Protein AF-D1B8A2-F1 (afdb_monomer)

Foldseek 3Di:
DDDADDPPFDFWFKWWFAAAPAQFWGWIGTPPGDIFIATQLASDPCLLFHDGRFMFTWGQDPDPGRTHTQWGDDPRFTGGRNFVCVLVVVQVCLVVLLFVVNRQKHFPDAQPDDPPDTAGTWIQGPVGIEGEHEAEWAAAALAETEPDPAADPPLLVVLQVQLVCQPVHAYEYEYEYRAQRYQAYEYPCQHYLSNLVSNLSSVVSPYHYWYWYFGADSSRDGPDRIDTHHYPSVFCVLQSAQWAKKKWKWWQDAPPDDDAQTKIKIWIAWTTHNNVVLVVVVQVVQVVQCVVPVRDIHTPDMGGQGANDYLRVLLVVQCVVQVWDWDDDDPHHTIITIHHDDSCVSNSNVSSSNVSNVPHGD

Radius of gyration: 21.4 Å; Cα contacts (8 Å, |Δi|>4): 788; chains: 1; bounding box: 41×56×56 Å

Organism: Thermanaerovibrio acidaminovorans (strain ATCC 49978 / DSM 6589 / Su883) (NCBI:txid525903)

Secondary structure (DSSP, 8-state):
--PPPPTTSPPPEEEEEEEEEETTEEEEEETTS--EEEE-S--S--TTT--TT-EEEEEE-SSSSSEEEEEEEETTEEEE--TTTHHHHHHHHHHTT-SGGGTT-EEEEEEEEETTEEEEEEEEETTEEEEEEEEEE-EE-SSEEEE-SS--HHHHHHHHHHHHHTTTSEEEEEEEES-S--SEEEE-TTT-HHHHHHHHHHHHHT-EEEEEE--B-TT--BSS--EE-B---GGGGGG-SSEEEEEEEEE-S-TT-PPTT-EEEEEEPPSEE-HHHHHHHHHHHHHHHHHH-TTSPEEEEEEEEE-SS--HHHHHHHHHHTTPEEE---SSSSEEEEEE--TTHHHHHHHHHHHHHHTS--

pLDDT: mean 90.13, std 10.87, range [32.41, 98.56]

Solvent-accessible surface area (backbone atoms only — not comparable to full-atom values): 19406 Å² total; per-residue (Å²): 133,82,72,73,82,51,99,81,51,76,81,60,43,58,27,30,32,54,48,76,77,53,63,49,35,26,38,29,26,44,71,96,51,73,75,42,57,22,35,36,69,41,74,65,85,53,74,85,65,62,47,54,73,30,59,31,30,32,30,82,38,96,61,102,30,63,25,30,50,46,30,35,56,56,99,81,37,42,34,73,42,48,59,74,56,46,55,54,53,54,50,52,37,36,73,68,47,54,39,76,96,44,51,80,36,40,86,75,44,61,67,40,74,51,92,98,46,68,33,50,31,28,33,39,36,96,90,48,52,29,46,30,36,72,40,78,29,82,40,63,58,71,51,37,30,33,42,53,91,52,72,46,72,67,60,22,50,50,32,44,51,41,31,73,39,42,92,80,42,47,28,33,40,40,35,43,28,53,35,62,62,33,55,31,41,43,57,23,44,48,61,24,46,64,36,34,48,24,48,50,55,12,45,76,52,60,28,45,75,48,37,36,15,32,37,39,48,98,81,70,45,74,78,52,83,54,40,78,28,48,66,71,60,77,40,46,61,74,32,71,49,64,23,17,25,39,40,33,40,23,37,48,58,62,99,84,64,93,52,75,76,36,50,32,40,38,36,38,30,57,52,41,69,53,34,68,60,52,53,53,50,50,52,56,48,35,55,50,49,25,70,75,33,69,74,36,49,36,72,72,46,77,43,62,45,46,32,76,60,88,50,38,64,64,54,51,52,51,41,40,74,70,63,25,43,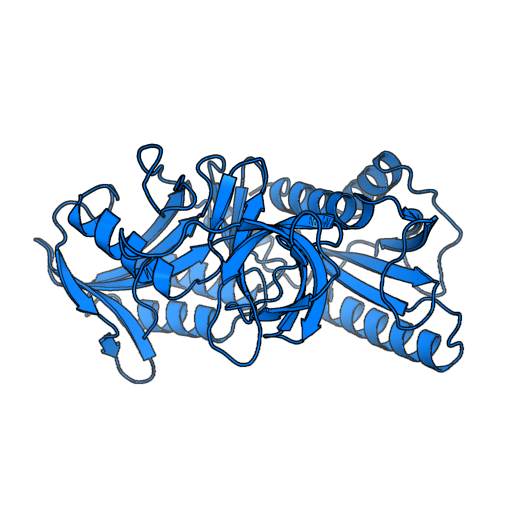79,49,90,48,66,102,55,83,50,49,25,24,43,31,74,29,50,83,56,40,73,57,53,57,50,50,50,54,52,52,56,58,66,68,53,88,92

Mean predicted aligned error: 5.7 Å

Sequence (362 aa):
MNQPMSPTDPDPITGTFVRRLNRFVALVQPSGSEPVQAHLPNPGRLLELLFPGQRVMLLPSGGSKPYRIYGTFRYGDFVYLDTVAMNRVAEDLIRRELIAPLQGMTVKGREVRSQDSRFDLLLGGPQGDMLLEVKTCTLFTRDTAFFPDAPSERAARHARHLSHLTGQVRTGILFLVQSPSPTRFLPDWHTDPDFARALLDAREAGVSTMAVGIHLDHRLELLQEPRELAIPLEGVRPHLADRGAFLAMMAHGGQQGLQEGEELTVHVSPHGDLLSRRMGAFSRWAQRTSKADPAGPNLVRIFPVRSADPVTDRLAEGLAALGGREVAGGPTLGRDFKVSLGPGTPREIFELVLEVRAGIDI

Structure (mmCIF, N/CA/C/O backbone):
data_AF-D1B8A2-F1
#
_entry.id   AF-D1B8A2-F1
#
loop_
_atom_site.group_PDB
_atom_site.id
_atom_site.type_symbol
_atom_site.label_atom_id
_atom_site.label_alt_id
_atom_site.label_comp_id
_atom_site.label_asym_id
_atom_site.label_entity_id
_atom_site.label_seq_id
_atom_site.pdbx_PDB_ins_code
_atom_site.Cartn_x
_atom_site.Cartn_y
_atom_site.Cartn_z
_atom_site.occupancy
_atom_site.B_iso_or_equiv
_atom_site.auth_seq_id
_atom_site.auth_comp_id
_atom_site.auth_asym_id
_atom_site.auth_atom_id
_atom_site.pdbx_PDB_model_num
ATOM 1 N N . MET A 1 1 ? 14.910 14.975 12.694 1.00 32.41 1 MET A N 1
ATOM 2 C CA . MET A 1 1 ? 13.507 15.410 12.855 1.00 32.41 1 MET A CA 1
ATOM 3 C C . MET A 1 1 ? 13.134 16.144 11.583 1.00 32.41 1 MET A C 1
ATOM 5 O O . MET A 1 1 ? 13.570 17.272 11.419 1.00 32.41 1 MET A O 1
ATOM 9 N N . ASN A 1 2 ? 12.424 15.502 10.657 1.00 40.78 2 ASN A N 1
ATOM 10 C CA . ASN A 1 2 ? 11.944 16.196 9.460 1.00 40.78 2 ASN A CA 1
ATOM 11 C C . ASN A 1 2 ? 10.750 17.041 9.900 1.00 40.78 2 ASN A C 1
ATOM 13 O O . ASN A 1 2 ? 9.789 16.484 10.429 1.00 40.78 2 ASN A O 1
ATOM 17 N N . GLN A 1 3 ? 10.842 18.368 9.826 1.00 42.47 3 GLN A N 1
ATOM 18 C CA . GLN A 1 3 ? 9.688 19.260 9.982 1.00 42.47 3 GLN A CA 1
ATOM 19 C C . GLN A 1 3 ? 8.789 19.134 8.729 1.00 42.47 3 GLN A C 1
ATOM 21 O O . GLN A 1 3 ? 9.290 18.671 7.701 1.00 42.47 3 GLN A O 1
ATOM 26 N N . PRO A 1 4 ? 7.471 19.426 8.799 1.00 48.88 4 PRO A N 1
ATOM 27 C CA . PRO A 1 4 ? 6.666 19.554 7.582 1.00 48.88 4 PRO A CA 1
ATOM 28 C C . PRO A 1 4 ? 7.257 20.677 6.730 1.00 48.88 4 PRO A C 1
ATOM 30 O O . PRO A 1 4 ? 8.045 21.466 7.258 1.00 48.88 4 PRO A O 1
ATOM 33 N N . MET A 1 5 ? 6.883 20.759 5.448 1.00 49.72 5 MET A N 1
ATOM 34 C CA . MET A 1 5 ? 7.355 21.893 4.663 1.00 49.72 5 MET A CA 1
ATOM 35 C C . MET A 1 5 ? 6.942 23.190 5.349 1.00 49.72 5 MET A C 1
ATOM 37 O O . MET A 1 5 ? 5.759 23.415 5.606 1.00 49.72 5 MET A O 1
ATOM 41 N N . SER A 1 6 ? 7.932 24.001 5.703 1.00 46.56 6 SER A N 1
ATOM 42 C CA . SER A 1 6 ? 7.677 25.368 6.134 1.00 46.56 6 SER A CA 1
ATOM 43 C C . SER A 1 6 ? 7.087 26.131 4.941 1.00 46.56 6 SER A C 1
ATOM 45 O O . SER A 1 6 ? 7.479 25.852 3.808 1.00 46.56 6 SER A O 1
ATOM 47 N N . PRO A 1 7 ? 6.241 27.157 5.142 1.00 47.53 7 PRO A N 1
ATOM 48 C CA . PRO A 1 7 ? 5.881 28.106 4.081 1.00 47.53 7 PRO A CA 1
ATOM 49 C C . PRO A 1 7 ? 7.098 28.763 3.399 1.00 47.53 7 PRO A C 1
ATOM 51 O O . PRO A 1 7 ? 6.962 29.409 2.366 1.00 47.53 7 PRO A O 1
ATOM 54 N N . THR A 1 8 ? 8.285 28.632 4.001 1.00 52.28 8 THR A N 1
ATOM 55 C CA . THR A 1 8 ? 9.574 29.108 3.490 1.00 52.28 8 THR A CA 1
ATOM 56 C C . THR A 1 8 ? 10.399 28.039 2.768 1.00 52.28 8 THR A C 1
ATOM 58 O O . THR A 1 8 ? 11.505 28.347 2.324 1.00 52.28 8 THR A O 1
ATOM 61 N N . ASP A 1 9 ? 9.939 26.787 2.708 1.00 66.62 9 ASP A N 1
ATOM 62 C CA . ASP A 1 9 ? 10.662 25.738 1.991 1.00 66.62 9 ASP A CA 1
ATOM 63 C C . ASP A 1 9 ? 10.556 25.972 0.479 1.00 66.62 9 ASP A C 1
ATOM 65 O O . ASP A 1 9 ? 9.513 26.412 -0.010 1.00 66.62 9 ASP A O 1
ATOM 69 N N . PRO A 1 10 ? 11.635 25.719 -0.282 1.00 74.56 10 PRO A N 1
ATOM 70 C CA . PRO A 1 10 ? 11.619 25.933 -1.720 1.00 74.56 10 PRO A CA 1
ATOM 71 C C . PRO A 1 10 ? 10.584 25.020 -2.379 1.00 74.56 10 PRO A C 1
ATOM 73 O O . PRO A 1 10 ? 10.515 23.832 -2.055 1.00 74.56 10 PRO A O 1
ATOM 76 N N . ASP A 1 11 ? 9.831 25.556 -3.342 1.00 86.50 11 ASP A N 1
ATOM 77 C CA . ASP A 1 11 ? 8.892 24.747 -4.114 1.00 86.50 11 ASP A CA 1
ATOM 78 C C . ASP A 1 11 ? 9.653 23.599 -4.817 1.00 86.50 11 ASP A C 1
ATOM 80 O O . ASP A 1 11 ? 10.704 23.820 -5.438 1.00 86.50 11 ASP A O 1
ATOM 84 N N . PRO A 1 12 ? 9.160 22.354 -4.720 1.00 92.12 12 PRO A N 1
ATOM 85 C CA . PRO A 1 12 ? 9.813 21.220 -5.347 1.00 92.12 12 PRO A CA 1
ATOM 86 C C . PRO A 1 12 ? 9.801 21.324 -6.875 1.00 92.12 12 PRO A C 1
ATOM 88 O O . PRO A 1 12 ? 8.780 21.618 -7.498 1.00 92.12 12 PRO A O 1
ATOM 91 N N . ILE A 1 13 ? 10.933 20.991 -7.496 1.00 94.12 13 ILE A N 1
ATOM 92 C CA . ILE A 1 13 ? 11.071 20.946 -8.955 1.00 94.12 13 ILE A CA 1
ATOM 93 C C . ILE A 1 13 ? 10.622 19.592 -9.508 1.00 94.12 13 ILE A C 1
ATOM 95 O O . ILE A 1 13 ? 10.617 18.579 -8.806 1.00 94.12 13 ILE A O 1
ATOM 99 N N . THR A 1 14 ? 10.269 19.543 -10.789 1.00 95.69 14 THR A N 1
ATOM 100 C CA . THR A 1 14 ? 9.900 18.295 -11.464 1.00 95.69 14 THR A CA 1
ATOM 101 C C . THR A 1 14 ? 11.120 17.538 -11.984 1.00 95.69 14 THR A C 1
ATOM 103 O O . THR A 1 14 ? 12.161 18.114 -12.308 1.00 95.69 14 THR A O 1
ATOM 106 N N . GLY A 1 15 ? 10.974 16.221 -12.085 1.00 96.06 15 GLY A N 1
ATOM 107 C CA . GLY A 1 15 ? 11.922 15.354 -12.767 1.00 96.06 15 GLY A CA 1
ATOM 108 C C . GLY A 1 15 ? 11.324 13.984 -13.060 1.00 96.06 15 GLY A C 1
ATOM 109 O O . GLY A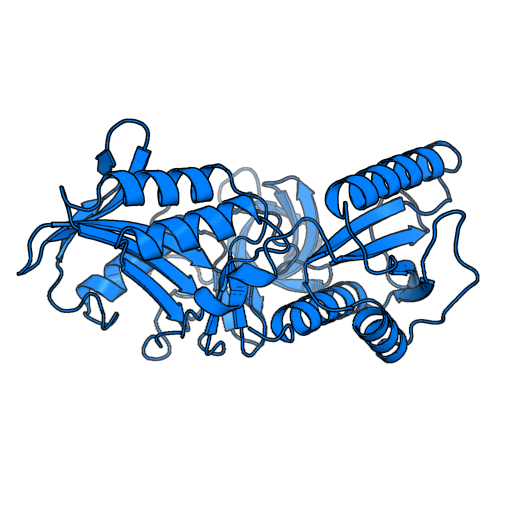 1 15 ? 10.145 13.727 -12.799 1.00 96.06 15 GLY A O 1
ATOM 110 N N . THR A 1 16 ? 12.170 13.095 -13.559 1.00 94.94 16 THR A N 1
ATOM 111 C CA . THR A 1 16 ? 11.812 11.733 -13.953 1.00 94.94 16 THR A CA 1
ATOM 112 C C . THR A 1 16 ? 12.609 10.728 -13.133 1.00 94.94 16 THR A C 1
ATOM 114 O O . THR A 1 16 ? 13.822 10.856 -12.963 1.00 94.94 16 THR A O 1
ATOM 117 N N . PHE A 1 17 ? 11.940 9.712 -12.602 1.00 93.31 17 PHE A N 1
ATOM 118 C CA . PHE A 1 17 ? 12.593 8.583 -11.958 1.00 93.31 17 PHE A CA 1
ATOM 119 C C . PHE A 1 17 ? 13.233 7.686 -13.017 1.00 93.31 17 PHE A C 1
ATOM 121 O O . PHE A 1 17 ? 12.560 7.237 -13.942 1.00 93.31 17 PHE A O 1
ATOM 128 N N . VAL A 1 18 ? 14.527 7.403 -12.869 1.00 90.38 18 VAL A N 1
ATOM 129 C CA . VAL A 1 18 ? 15.248 6.517 -13.791 1.00 90.38 18 VAL A CA 1
ATOM 130 C C . VAL A 1 18 ? 15.264 5.103 -13.228 1.00 90.38 18 VAL A C 1
ATOM 132 O O . VAL A 1 18 ? 14.722 4.180 -13.825 1.00 90.38 18 VAL A O 1
ATOM 135 N N . ARG A 1 19 ? 15.872 4.920 -12.052 1.00 88.12 19 ARG A N 1
ATOM 136 C CA . ARG A 1 19 ? 15.940 3.619 -11.373 1.00 88.12 19 ARG A CA 1
ATOM 137 C C . ARG A 1 19 ? 16.322 3.766 -9.91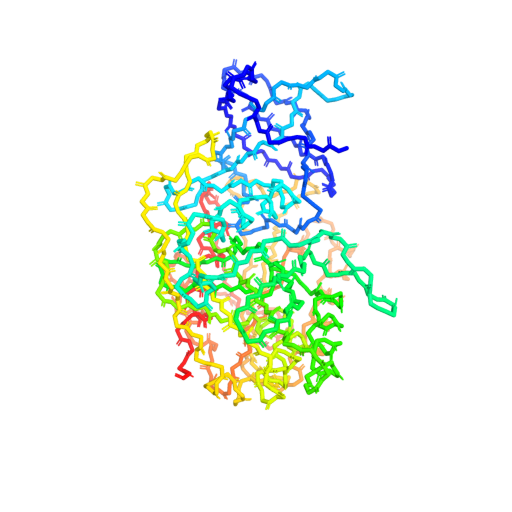0 1.00 88.12 19 ARG A C 1
ATOM 139 O O . ARG A 1 19 ? 17.000 4.715 -9.513 1.00 88.12 19 ARG A O 1
ATOM 146 N N . ARG A 1 20 ? 15.983 2.761 -9.108 1.00 88.62 20 ARG A N 1
ATOM 147 C CA . ARG A 1 20 ? 16.451 2.666 -7.723 1.00 88.62 20 ARG A CA 1
ATOM 148 C C . ARG A 1 20 ? 17.849 2.050 -7.682 1.00 88.62 20 ARG A C 1
ATOM 150 O O . ARG A 1 20 ? 18.073 1.005 -8.282 1.00 88.62 20 ARG A O 1
ATOM 157 N N . LEU A 1 21 ? 18.782 2.683 -6.970 1.00 89.25 21 LEU A N 1
ATOM 158 C CA . LEU A 1 21 ? 20.138 2.150 -6.771 1.00 89.25 21 LEU A CA 1
ATOM 159 C C . LEU A 1 21 ? 20.202 1.270 -5.520 1.00 89.25 21 LEU A C 1
ATOM 161 O O . LEU A 1 21 ? 20.848 0.229 -5.515 1.00 89.25 21 LEU A O 1
ATOM 165 N N . ASN A 1 22 ? 19.541 1.703 -4.444 1.00 88.38 22 ASN A N 1
ATOM 166 C CA . ASN A 1 22 ? 19.380 0.952 -3.201 1.00 88.38 22 ASN A CA 1
ATOM 167 C C . ASN A 1 22 ? 18.182 1.498 -2.400 1.00 88.38 22 ASN A C 1
ATOM 169 O O . ASN A 1 22 ? 17.442 2.367 -2.865 1.00 88.38 22 ASN A O 1
ATOM 173 N N . ARG A 1 23 ? 17.986 1.014 -1.168 1.00 85.62 23 ARG A N 1
ATOM 174 C CA . ARG A 1 23 ? 16.843 1.404 -0.324 1.00 85.62 23 ARG A CA 1
ATOM 175 C C . ARG A 1 23 ? 16.714 2.917 -0.065 1.00 85.62 23 ARG A C 1
ATOM 177 O O . ARG A 1 23 ? 15.598 3.367 0.146 1.00 85.62 23 ARG A O 1
ATOM 184 N N . PHE A 1 24 ? 17.801 3.693 -0.127 1.00 90.88 24 PHE A N 1
ATOM 185 C CA . PHE A 1 24 ? 17.818 5.130 0.199 1.00 90.88 24 PHE A CA 1
ATOM 186 C C . PHE A 1 24 ? 18.315 6.038 -0.929 1.00 90.88 24 PHE A C 1
ATOM 188 O O . PHE A 1 24 ? 18.381 7.255 -0.740 1.00 90.88 24 PHE A O 1
ATOM 195 N N . VAL A 1 25 ? 18.703 5.473 -2.074 1.00 93.00 25 VAL A N 1
ATOM 196 C CA . VAL A 1 25 ? 19.264 6.225 -3.199 1.00 93.00 25 VAL A CA 1
ATOM 197 C C . VAL A 1 25 ? 18.621 5.764 -4.498 1.00 93.00 25 VAL A C 1
ATOM 199 O O . VAL A 1 25 ? 18.576 4.567 -4.799 1.00 93.00 25 VAL A O 1
ATOM 202 N N . ALA A 1 26 ? 18.172 6.730 -5.287 1.00 94.50 26 ALA A N 1
ATOM 203 C CA . ALA A 1 26 ? 17.676 6.531 -6.639 1.00 94.50 26 ALA A CA 1
ATOM 204 C C . ALA A 1 26 ? 18.407 7.457 -7.612 1.00 94.50 26 ALA A C 1
ATOM 206 O O . ALA A 1 26 ? 18.946 8.489 -7.215 1.00 94.50 26 ALA A O 1
ATOM 207 N N . LEU A 1 27 ? 18.435 7.067 -8.880 1.00 95.31 27 LEU A N 1
ATOM 208 C CA . LEU A 1 27 ? 18.844 7.925 -9.979 1.00 95.31 27 LEU A CA 1
ATOM 209 C C . LEU A 1 27 ? 17.590 8.618 -10.521 1.00 95.31 27 LEU A C 1
ATOM 211 O O . LEU A 1 27 ? 16.600 7.951 -10.836 1.00 95.31 27 LEU A O 1
ATOM 215 N N . VAL A 1 28 ? 17.632 9.943 -10.599 1.00 96.31 28 VAL A N 1
ATOM 216 C CA . VAL A 1 28 ? 16.548 10.788 -11.109 1.00 96.31 28 VAL A CA 1
ATOM 217 C C . VAL A 1 28 ? 17.110 11.770 -12.120 1.00 96.31 28 VAL A C 1
ATOM 219 O O . VAL A 1 28 ? 18.268 12.161 -12.021 1.00 96.31 28 VAL A O 1
ATOM 222 N N . GLN A 1 29 ? 16.287 12.194 -13.063 1.00 96.44 29 GLN A N 1
ATOM 223 C CA . GLN A 1 29 ? 16.631 13.215 -14.035 1.00 96.44 29 GLN A CA 1
ATOM 224 C C . GLN A 1 29 ? 15.776 14.458 -13.769 1.00 96.44 29 GLN A C 1
ATOM 226 O O . GLN A 1 29 ? 14.588 14.449 -14.097 1.00 96.44 29 GLN A O 1
ATOM 231 N N . PRO A 1 30 ? 16.321 15.505 -13.124 1.00 95.94 30 PRO A N 1
ATOM 232 C CA . PRO A 1 30 ? 15.648 16.796 -13.040 1.00 95.94 30 PRO A CA 1
ATOM 233 C C . PRO A 1 30 ? 15.348 17.329 -14.446 1.00 95.94 30 PRO A C 1
ATOM 235 O O . PRO A 1 30 ? 16.119 17.090 -15.376 1.00 95.94 30 PRO A O 1
ATOM 238 N N . SER A 1 31 ? 14.235 18.042 -14.607 1.00 89.94 31 SER A N 1
ATOM 239 C CA . SER A 1 31 ? 13.813 18.571 -15.910 1.00 89.94 31 SER A CA 1
ATOM 240 C C . SER A 1 31 ? 14.918 19.400 -16.579 1.00 89.94 31 SER A C 1
ATOM 242 O O . SER A 1 31 ? 15.375 20.389 -16.013 1.00 89.94 31 SER A O 1
ATOM 244 N N . GLY A 1 32 ? 15.332 19.000 -17.787 1.00 84.38 32 GLY A N 1
ATOM 245 C CA . GLY A 1 32 ? 16.369 19.693 -18.566 1.00 84.38 32 GLY A CA 1
ATOM 246 C C . GLY A 1 32 ? 17.813 19.445 -18.113 1.00 84.38 32 GLY A C 1
ATOM 247 O O . GLY A 1 32 ? 18.712 20.126 -18.598 1.00 84.38 32 GLY A O 1
ATOM 248 N N . SER A 1 33 ? 18.041 18.486 -17.212 1.00 90.75 33 SER A N 1
ATOM 249 C CA . SER A 1 33 ? 19.361 18.172 -16.652 1.00 90.75 33 SER A CA 1
ATOM 250 C C . SER A 1 33 ? 19.773 16.723 -16.917 1.00 90.75 33 SER A C 1
ATOM 252 O O . SER A 1 33 ? 18.952 15.871 -17.262 1.00 90.75 33 SER A O 1
ATOM 254 N N . GLU A 1 34 ? 21.056 16.433 -16.702 1.00 93.88 34 GLU A N 1
ATOM 255 C CA . GLU A 1 34 ? 21.580 15.065 -16.677 1.00 93.88 34 GLU A CA 1
ATOM 256 C C . GLU A 1 34 ? 21.072 14.276 -15.452 1.00 93.88 34 GLU A C 1
ATOM 258 O O . GLU A 1 34 ? 20.755 14.873 -14.413 1.00 93.88 34 GLU A O 1
ATOM 263 N N . PRO A 1 35 ? 21.007 12.931 -15.522 1.00 95.62 35 PRO A N 1
ATOM 264 C CA . PRO A 1 35 ? 20.648 12.100 -14.379 1.00 95.62 35 PRO A CA 1
ATOM 265 C C . PRO A 1 35 ? 21.604 12.270 -13.187 1.00 95.62 35 PRO A C 1
ATOM 267 O O . PRO A 1 35 ? 22.822 12.139 -13.306 1.00 95.62 35 PRO A O 1
ATOM 270 N N . VAL A 1 36 ? 21.043 12.473 -11.996 1.00 96.69 36 VAL A N 1
ATOM 271 C CA . VAL A 1 36 ? 21.770 12.634 -10.729 1.00 96.69 36 VAL A CA 1
ATOM 272 C C . VAL A 1 36 ? 21.222 11.706 -9.650 1.00 96.69 36 VAL A C 1
ATOM 274 O O . VAL A 1 36 ? 20.082 11.243 -9.695 1.00 96.69 36 VAL A O 1
ATOM 277 N N . GLN A 1 37 ? 22.040 11.412 -8.639 1.00 97.06 37 GLN A N 1
ATOM 278 C CA . GLN A 1 37 ? 21.577 10.641 -7.488 1.00 97.06 37 GLN A CA 1
ATOM 279 C C . GLN A 1 37 ? 20.737 11.518 -6.554 1.00 97.06 37 GLN A C 1
ATOM 281 O O . GLN A 1 37 ? 21.163 12.608 -6.177 1.00 97.06 37 GLN A O 1
ATOM 286 N N . ALA A 1 38 ? 19.595 11.003 -6.107 1.00 96.31 38 ALA A N 1
ATOM 287 C CA . ALA A 1 38 ? 18.738 11.632 -5.112 1.00 96.31 38 ALA A CA 1
ATOM 288 C C . ALA A 1 38 ? 18.506 10.712 -3.909 1.00 96.31 38 ALA A C 1
ATOM 290 O O . ALA A 1 38 ? 18.463 9.482 -4.035 1.00 96.31 38 ALA A O 1
ATOM 291 N N . HIS A 1 39 ? 18.341 11.314 -2.732 1.00 94.62 39 HIS A N 1
ATOM 292 C CA . HIS A 1 39 ? 17.910 10.596 -1.539 1.00 94.62 39 HIS A CA 1
ATOM 293 C C . HIS A 1 39 ? 16.430 10.211 -1.653 1.00 94.62 39 HIS A C 1
ATOM 295 O O . HIS A 1 39 ? 15.591 11.050 -1.973 1.00 94.62 39 HIS A O 1
ATOM 301 N N . LEU A 1 40 ? 16.105 8.958 -1.348 1.00 91.62 40 LEU A N 1
ATOM 302 C CA . LEU A 1 40 ? 14.738 8.456 -1.264 1.00 91.62 40 LEU A CA 1
ATOM 303 C C . LEU A 1 40 ? 14.363 8.279 0.222 1.00 91.62 40 LEU A C 1
ATOM 305 O O . LEU A 1 40 ? 14.885 7.352 0.850 1.00 91.62 40 LEU A O 1
ATOM 309 N N . PRO A 1 41 ? 13.476 9.121 0.793 1.00 86.88 41 PRO A N 1
ATOM 310 C CA . PRO A 1 41 ? 13.145 9.120 2.223 1.00 86.88 41 PRO A CA 1
ATOM 311 C C . PRO A 1 41 ? 12.151 8.014 2.611 1.00 86.88 41 PRO A C 1
ATOM 313 O O . PRO A 1 41 ? 11.423 8.140 3.589 1.00 86.88 41 PRO A O 1
ATOM 316 N N . ASN A 1 42 ? 12.105 6.927 1.840 1.00 84.38 42 ASN A N 1
ATOM 317 C CA . ASN A 1 42 ? 11.185 5.825 2.057 1.00 84.38 42 ASN A CA 1
ATOM 318 C C . ASN A 1 42 ? 11.893 4.483 1.798 1.00 84.38 42 ASN A C 1
ATOM 320 O O . ASN A 1 42 ? 12.287 4.194 0.662 1.00 84.38 42 ASN A O 1
ATOM 324 N N . PRO A 1 43 ? 12.099 3.667 2.849 1.00 74.88 43 PRO A N 1
ATOM 325 C CA . PRO A 1 43 ? 12.783 2.383 2.738 1.00 74.88 43 PRO A CA 1
ATOM 326 C C . PRO A 1 43 ? 11.912 1.282 2.120 1.00 74.88 43 PRO A C 1
ATOM 328 O O . PRO A 1 43 ? 12.463 0.240 1.758 1.00 74.88 43 PRO A O 1
ATOM 331 N N . GLY A 1 44 ? 10.594 1.493 2.006 1.00 77.44 44 GLY A N 1
ATOM 332 C CA . GLY A 1 44 ? 9.639 0.578 1.379 1.00 77.44 44 GLY A CA 1
ATOM 333 C C . GLY A 1 44 ? 10.002 0.295 -0.072 1.00 77.44 44 GLY A C 1
ATOM 334 O O . GLY A 1 44 ? 10.889 0.942 -0.632 1.00 77.44 44 GLY A O 1
ATOM 335 N N . ARG A 1 45 ? 9.374 -0.703 -0.701 1.00 73.88 45 ARG A N 1
ATOM 336 C CA . ARG A 1 45 ? 9.763 -1.122 -2.060 1.00 73.88 45 ARG A CA 1
ATOM 337 C C . ARG A 1 45 ? 9.337 -0.099 -3.113 1.00 73.88 45 ARG A C 1
ATOM 339 O O . ARG A 1 45 ? 10.096 0.079 -4.067 1.00 73.88 45 ARG A O 1
ATOM 346 N N . LEU A 1 46 ? 8.230 0.616 -2.884 1.00 82.06 46 LEU A N 1
ATOM 347 C CA . LEU A 1 46 ? 7.700 1.686 -3.743 1.00 82.06 46 LEU A CA 1
ATOM 348 C C . LEU A 1 46 ? 7.531 1.272 -5.200 1.00 82.06 46 LEU A C 1
ATOM 350 O O . LEU A 1 46 ? 7.578 2.099 -6.104 1.00 82.06 46 LEU A O 1
ATOM 354 N N . LEU A 1 47 ? 7.401 -0.025 -5.442 1.00 72.81 47 LEU A N 1
ATOM 355 C CA . LEU A 1 47 ? 7.318 -0.562 -6.790 1.00 72.81 47 LEU A CA 1
ATOM 356 C C . LEU A 1 47 ? 5.918 -0.379 -7.378 1.00 72.81 47 LEU A C 1
ATOM 358 O O . LEU A 1 47 ? 5.693 -0.784 -8.501 1.00 72.81 47 LEU A O 1
ATOM 362 N N . GLU A 1 48 ? 4.987 0.146 -6.596 1.00 77.69 48 GLU A N 1
ATOM 363 C CA . GLU A 1 48 ? 3.657 0.606 -6.972 1.00 77.69 48 GLU A CA 1
ATOM 364 C C . GLU A 1 48 ? 3.636 2.093 -7.349 1.00 77.69 48 GLU A C 1
ATOM 366 O O . GLU A 1 48 ? 2.669 2.576 -7.937 1.00 77.69 48 GLU A O 1
ATOM 371 N N . LEU A 1 49 ? 4.713 2.812 -7.017 1.00 87.06 49 LEU A N 1
ATOM 372 C CA . LEU A 1 49 ? 4.837 4.254 -7.199 1.00 87.06 49 LEU A CA 1
ATOM 373 C C . LEU A 1 49 ? 5.954 4.640 -8.164 1.00 87.06 49 LEU A C 1
ATOM 375 O O . LEU A 1 49 ? 5.791 5.602 -8.900 1.00 87.06 49 LEU A O 1
ATOM 379 N N . LEU A 1 50 ? 7.096 3.949 -8.137 1.00 89.06 50 LEU A N 1
ATOM 380 C CA . LEU A 1 50 ? 8.327 4.347 -8.817 1.00 89.06 50 LEU A CA 1
ATOM 381 C C . LEU A 1 50 ? 8.734 3.318 -9.873 1.00 89.06 50 LEU A C 1
ATOM 383 O O . LEU A 1 50 ? 9.403 2.323 -9.586 1.00 89.06 50 LEU A O 1
ATOM 387 N N . PHE A 1 51 ? 8.376 3.622 -11.116 1.00 84.81 51 PHE A N 1
ATOM 388 C CA . PHE A 1 51 ? 8.805 2.911 -12.317 1.00 84.81 51 PHE A CA 1
ATOM 389 C C . PHE A 1 51 ? 9.716 3.816 -13.153 1.00 84.81 51 PHE A C 1
ATOM 391 O O . PHE A 1 51 ? 9.588 5.039 -13.055 1.00 84.81 51 PHE A O 1
ATOM 398 N N . PRO A 1 52 ? 10.639 3.275 -13.967 1.00 84.75 52 PRO A N 1
ATOM 399 C CA . PRO A 1 52 ? 11.368 4.086 -14.941 1.00 84.75 52 PRO A CA 1
ATOM 400 C C . PRO A 1 52 ? 10.407 4.966 -15.757 1.00 84.75 52 PRO A C 1
ATOM 402 O O . PRO A 1 52 ? 9.350 4.502 -16.172 1.00 84.75 52 PRO A O 1
ATOM 405 N N . GLY A 1 53 ? 10.732 6.249 -15.923 1.00 86.50 53 GLY A N 1
ATOM 406 C CA . GLY A 1 53 ? 9.854 7.220 -16.591 1.00 86.50 53 GLY A CA 1
ATOM 407 C C . GLY A 1 53 ? 8.816 7.884 -15.675 1.00 86.50 53 GLY A C 1
ATOM 408 O O . GLY A 1 53 ? 8.173 8.853 -16.077 1.00 86.50 53 GLY A O 1
ATOM 409 N N . GLN A 1 54 ? 8.669 7.430 -14.428 1.00 90.94 54 GLN A N 1
ATOM 410 C CA . GLN A 1 54 ? 7.708 8.000 -13.488 1.00 90.94 54 GLN A CA 1
ATOM 411 C C . GLN A 1 54 ? 8.048 9.457 -13.148 1.00 90.94 54 GLN A C 1
ATOM 413 O O . GLN A 1 54 ? 9.161 9.773 -12.724 1.00 90.94 54 GLN A O 1
ATOM 418 N N . ARG A 1 55 ? 7.049 10.342 -13.228 1.00 94.12 55 ARG A N 1
ATOM 419 C CA . ARG A 1 55 ? 7.177 11.733 -12.780 1.00 94.12 55 ARG A CA 1
ATOM 420 C C . ARG A 1 55 ? 7.402 11.798 -11.269 1.00 94.12 55 ARG A C 1
ATOM 422 O O . ARG A 1 55 ? 6.626 11.250 -10.486 1.00 94.12 55 ARG A O 1
ATOM 429 N N . VAL A 1 56 ? 8.419 12.537 -10.849 1.00 95.94 56 VAL A N 1
ATOM 430 C CA . VAL A 1 56 ? 8.730 12.796 -9.439 1.00 95.94 56 VAL A CA 1
ATOM 431 C C . VAL A 1 56 ? 8.858 14.289 -9.169 1.00 95.94 56 VAL A C 1
ATOM 433 O O . VAL A 1 56 ? 9.126 15.090 -10.065 1.00 95.94 56 VAL A O 1
ATOM 436 N N . MET A 1 57 ? 8.663 14.651 -7.908 1.00 96.19 57 MET A N 1
ATOM 437 C CA . MET A 1 57 ? 8.969 15.967 -7.366 1.00 96.19 57 MET A CA 1
ATOM 438 C C . MET A 1 57 ? 10.243 15.873 -6.532 1.00 96.19 57 MET A C 1
ATOM 440 O O . MET A 1 57 ? 10.412 14.933 -5.752 1.00 96.19 57 MET A O 1
ATOM 444 N N . LEU A 1 58 ? 11.147 16.829 -6.707 1.00 95.12 58 LEU A N 1
ATOM 445 C CA . LEU A 1 58 ? 12.475 16.850 -6.110 1.00 95.12 58 LEU A CA 1
ATOM 446 C C . LEU A 1 58 ? 12.641 18.126 -5.290 1.00 95.12 58 LEU A C 1
ATOM 448 O O . LEU A 1 58 ? 12.401 19.222 -5.787 1.00 95.12 58 LEU A O 1
ATOM 452 N N . LEU A 1 59 ? 13.113 17.984 -4.057 1.00 92.94 59 LEU A N 1
ATOM 453 C CA . LEU A 1 59 ? 13.570 19.117 -3.260 1.00 92.94 59 LEU A CA 1
ATOM 454 C C . LEU A 1 59 ? 15.094 19.204 -3.305 1.00 92.94 59 LEU A C 1
ATOM 456 O O . LEU A 1 59 ? 15.749 18.166 -3.131 1.00 92.94 59 LEU A O 1
ATOM 460 N N . PRO A 1 60 ? 15.670 20.406 -3.487 1.00 91.31 60 PRO A N 1
ATOM 461 C CA . PRO A 1 60 ? 17.093 20.628 -3.269 1.00 91.31 60 PRO A CA 1
ATOM 462 C C . PRO A 1 60 ? 17.514 20.149 -1.876 1.00 91.31 60 PRO A C 1
ATOM 464 O O . PRO A 1 60 ? 16.769 20.270 -0.902 1.00 91.31 60 PRO A O 1
ATOM 467 N N . SER A 1 61 ? 18.712 19.585 -1.770 1.00 86.69 61 SER A N 1
ATOM 468 C CA . SER A 1 61 ? 19.260 19.096 -0.509 1.00 86.69 61 SER A CA 1
ATOM 469 C C . SER A 1 61 ? 20.692 19.582 -0.321 1.00 86.69 61 SER A C 1
ATOM 471 O O . SER A 1 61 ? 21.513 19.479 -1.226 1.00 86.69 61 SER A O 1
ATOM 473 N N . GLY A 1 62 ? 21.003 20.068 0.884 1.00 81.75 62 GLY A N 1
ATOM 474 C CA . GLY A 1 62 ? 22.373 20.393 1.303 1.00 81.75 62 GLY A CA 1
ATOM 475 C C . GLY A 1 62 ? 23.193 19.178 1.762 1.00 81.75 62 GLY A C 1
ATOM 476 O O . GLY A 1 62 ? 24.250 19.347 2.361 1.00 81.75 62 GLY A O 1
ATOM 477 N N . GLY A 1 63 ? 22.683 17.956 1.569 1.00 83.31 63 GLY A N 1
ATOM 478 C CA . GLY A 1 63 ? 23.359 16.717 1.956 1.00 83.31 63 GLY A CA 1
ATOM 479 C C . GLY A 1 63 ? 24.337 16.193 0.899 1.00 83.31 63 GLY A C 1
ATOM 480 O O . GLY A 1 63 ? 24.695 16.869 -0.058 1.00 83.31 63 GLY A O 1
ATOM 481 N N . SER A 1 64 ? 24.732 14.921 1.031 1.00 88.56 64 SER A N 1
ATOM 482 C CA . SER A 1 64 ? 25.624 14.239 0.070 1.00 88.56 64 SER A CA 1
ATOM 483 C C . SER A 1 64 ? 24.989 13.952 -1.298 1.00 88.56 64 SER A C 1
ATOM 485 O O . SER A 1 64 ? 25.654 13.421 -2.193 1.00 88.56 64 SER A O 1
ATOM 487 N N . LYS A 1 65 ? 23.694 14.243 -1.451 1.00 92.81 65 LYS A N 1
ATOM 488 C CA . LYS A 1 65 ? 22.932 14.145 -2.697 1.00 92.81 65 LYS A CA 1
ATOM 489 C C . LYS A 1 65 ? 22.316 15.514 -2.978 1.00 92.81 65 LYS A C 1
ATOM 491 O O . LYS A 1 65 ? 21.758 16.080 -2.044 1.00 92.81 65 LYS A O 1
ATOM 496 N N . PRO A 1 66 ? 22.368 16.015 -4.224 1.00 92.94 66 PRO A N 1
ATOM 497 C CA . PRO A 1 66 ? 21.848 17.341 -4.573 1.00 92.94 66 PRO A CA 1
ATOM 498 C C . PRO A 1 66 ? 20.331 17.459 -4.396 1.00 92.94 66 PRO A C 1
ATOM 500 O O . PRO A 1 66 ? 19.818 18.556 -4.198 1.00 92.94 66 PRO A O 1
ATOM 503 N N . TYR A 1 67 ? 19.615 16.331 -4.444 1.00 94.69 67 TYR A N 1
ATOM 504 C CA . TYR A 1 67 ? 18.166 16.289 -4.301 1.00 94.69 67 TYR A CA 1
ATOM 505 C C . TYR A 1 67 ? 17.708 15.204 -3.330 1.00 94.69 67 TYR A C 1
ATOM 507 O O . TYR A 1 67 ? 18.346 14.159 -3.160 1.00 94.69 67 TYR A O 1
ATOM 515 N N . ARG A 1 68 ? 16.530 15.428 -2.755 1.00 93.75 68 ARG A N 1
ATOM 516 C CA . ARG A 1 68 ? 15.688 14.417 -2.116 1.00 93.75 68 ARG A CA 1
ATOM 517 C C . ARG A 1 68 ? 14.412 14.257 -2.937 1.00 93.75 68 ARG A C 1
ATOM 519 O O . ARG A 1 68 ? 13.792 15.252 -3.300 1.00 93.75 68 ARG A O 1
ATOM 526 N N . ILE A 1 69 ? 13.994 13.019 -3.189 1.00 94.38 69 ILE A N 1
ATOM 527 C CA . ILE A 1 69 ? 12.684 12.744 -3.782 1.00 94.38 69 ILE A CA 1
ATOM 528 C C . ILE A 1 69 ? 11.619 13.118 -2.749 1.00 94.38 69 ILE A C 1
ATOM 530 O O . ILE A 1 69 ? 11.598 12.587 -1.637 1.00 94.38 69 ILE A O 1
ATOM 534 N N . TYR A 1 70 ? 10.784 14.081 -3.113 1.00 93.88 70 TYR A N 1
ATOM 535 C CA . TYR A 1 70 ? 9.756 14.665 -2.263 1.00 93.88 70 TYR A CA 1
ATOM 536 C C . TYR A 1 70 ? 8.449 13.879 -2.348 1.00 93.88 70 TYR A C 1
ATOM 538 O O . TYR A 1 70 ? 7.900 13.446 -1.336 1.00 93.88 70 TYR A O 1
ATOM 546 N N . GLY A 1 71 ? 8.002 13.635 -3.574 1.00 95.06 71 GLY A N 1
ATOM 547 C CA . GLY A 1 71 ? 6.768 12.929 -3.863 1.00 95.06 71 GLY A CA 1
ATOM 548 C C . GLY A 1 71 ? 6.722 12.462 -5.309 1.00 95.06 71 GLY A C 1
ATOM 549 O O . GLY A 1 71 ? 7.640 12.707 -6.098 1.00 95.06 71 GLY A O 1
ATOM 550 N N . THR A 1 72 ? 5.647 11.780 -5.658 1.00 95.69 72 THR A N 1
ATOM 551 C CA . THR A 1 72 ? 5.349 11.342 -7.020 1.00 95.69 72 THR A CA 1
ATOM 552 C C . THR A 1 72 ? 3.852 11.472 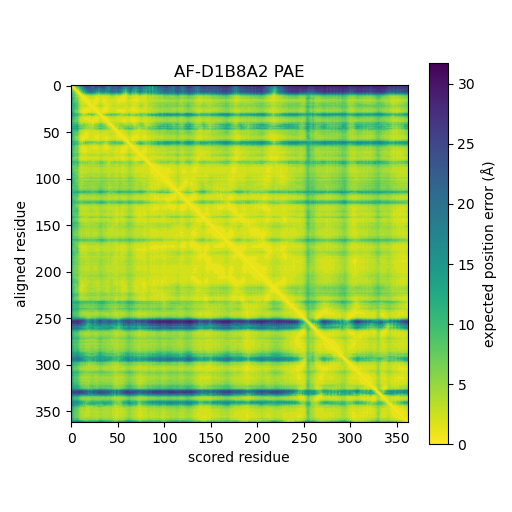-7.276 1.00 95.69 72 THR A C 1
ATOM 554 O O . THR A 1 72 ? 3.144 12.071 -6.474 1.00 95.69 72 THR A O 1
ATOM 557 N N . PHE A 1 73 ? 3.374 10.959 -8.404 1.00 94.06 73 PHE A N 1
ATOM 558 C CA . PHE A 1 73 ? 1.978 11.048 -8.797 1.00 94.06 73 PHE A CA 1
ATOM 559 C C . PHE A 1 73 ? 1.425 9.681 -9.147 1.00 94.06 73 PHE A C 1
ATOM 561 O O . PHE A 1 73 ? 2.050 8.922 -9.889 1.00 94.06 73 PHE A O 1
ATOM 568 N N . ARG A 1 74 ? 0.213 9.391 -8.690 1.00 92.38 74 ARG A N 1
ATOM 569 C CA . ARG A 1 74 ? -0.493 8.172 -9.064 1.00 92.38 74 ARG A CA 1
ATOM 570 C C . ARG A 1 74 ? -1.935 8.501 -9.405 1.00 92.38 74 ARG A C 1
ATOM 572 O O . ARG A 1 74 ? -2.616 9.158 -8.640 1.00 92.38 74 ARG A O 1
ATOM 579 N N . TYR A 1 75 ? -2.364 8.111 -10.605 1.00 91.19 75 TYR A N 1
ATOM 580 C CA . TYR A 1 75 ? -3.657 8.511 -11.181 1.00 91.19 75 TYR A CA 1
ATOM 581 C C . TYR A 1 75 ? -3.931 10.026 -11.228 1.00 91.19 75 TYR A C 1
ATOM 583 O O . TYR A 1 75 ? -5.069 10.427 -11.429 1.00 91.19 75 TYR A O 1
ATOM 591 N N . GLY A 1 76 ? -2.884 10.853 -11.142 1.00 92.44 76 GLY A N 1
ATOM 592 C CA . GLY A 1 76 ? -2.987 12.314 -11.077 1.00 92.44 76 GLY A CA 1
ATOM 593 C C . GLY A 1 76 ? -2.845 12.867 -9.658 1.00 92.44 76 GLY A C 1
ATOM 594 O O . GLY A 1 76 ? -2.410 14.006 -9.512 1.00 92.44 76 GLY A O 1
ATOM 595 N N . ASP A 1 77 ? -3.092 12.044 -8.639 1.00 94.12 77 ASP A N 1
ATOM 596 C CA . ASP A 1 77 ? -3.002 12.430 -7.232 1.00 94.12 77 ASP A CA 1
ATOM 597 C C . ASP A 1 77 ? -1.541 12.518 -6.788 1.00 94.12 77 ASP A C 1
ATOM 599 O O . ASP A 1 77 ? -0.719 11.657 -7.130 1.00 94.12 77 ASP A O 1
ATOM 603 N N . PHE A 1 78 ? -1.208 13.552 -6.016 1.00 95.50 78 PHE A N 1
ATOM 604 C CA . PHE A 1 78 ? 0.112 13.681 -5.414 1.00 95.50 78 PHE A CA 1
ATOM 605 C C . PHE A 1 78 ? 0.276 12.684 -4.260 1.00 95.50 78 PHE A C 1
ATOM 607 O O . PHE A 1 78 ? -0.541 12.624 -3.344 1.00 95.50 78 PHE A O 1
ATOM 614 N N . VAL A 1 79 ? 1.367 11.920 -4.297 1.00 95.25 79 VAL A N 1
ATOM 615 C CA . VAL A 1 79 ? 1.749 10.962 -3.258 1.00 95.25 79 VAL A CA 1
ATOM 616 C C . VAL A 1 79 ? 3.044 11.426 -2.614 1.00 95.25 79 VAL A C 1
ATOM 618 O O . VAL A 1 79 ? 4.118 11.408 -3.228 1.00 95.25 79 VAL A O 1
ATOM 621 N N . TYR A 1 80 ? 2.949 11.811 -1.350 1.00 94.12 80 TYR A N 1
ATOM 622 C CA . TYR A 1 80 ? 4.076 12.216 -0.534 1.00 94.12 80 TYR A CA 1
ATOM 623 C C . TYR A 1 80 ? 4.847 10.998 -0.021 1.00 94.12 80 TYR A C 1
ATOM 625 O O . TYR A 1 80 ? 4.273 10.068 0.552 1.00 94.12 80 TYR A O 1
ATOM 633 N N . LEU A 1 81 ? 6.168 10.986 -0.229 1.00 91.00 81 LEU A N 1
ATOM 634 C CA . LEU A 1 81 ? 6.978 9.795 0.044 1.00 91.00 81 LEU A CA 1
ATOM 635 C C . LEU A 1 81 ? 7.566 9.750 1.459 1.00 91.00 81 LEU A C 1
ATOM 637 O O . LEU A 1 81 ? 7.957 8.668 1.888 1.00 91.00 81 LEU A O 1
ATOM 641 N N . ASP A 1 82 ? 7.625 10.860 2.201 1.00 86.94 82 ASP A N 1
ATOM 642 C CA . ASP A 1 82 ? 8.066 10.835 3.604 1.00 86.94 82 ASP A CA 1
ATOM 643 C C . ASP A 1 82 ? 6.909 10.395 4.515 1.00 86.94 82 ASP A C 1
ATOM 645 O O . ASP A 1 82 ? 6.111 11.191 5.014 1.00 86.94 82 ASP A O 1
ATOM 649 N N . THR A 1 83 ? 6.828 9.084 4.734 1.00 77.75 83 THR A N 1
ATOM 650 C CA . THR A 1 83 ? 5.766 8.458 5.530 1.00 77.75 83 THR A CA 1
ATOM 651 C C . THR A 1 83 ? 5.796 8.866 7.000 1.00 77.75 83 THR A C 1
ATOM 653 O O . THR A 1 83 ? 4.774 8.766 7.667 1.00 77.75 83 THR A O 1
ATOM 656 N N . VAL A 1 84 ? 6.936 9.321 7.536 1.00 79.50 84 VAL A N 1
ATOM 657 C CA . VAL A 1 84 ? 7.024 9.752 8.945 1.00 79.50 84 VAL A CA 1
ATOM 658 C C . VAL A 1 84 ? 6.317 11.091 9.130 1.00 79.50 84 VAL A C 1
ATOM 660 O O . VAL A 1 84 ? 5.645 11.313 10.136 1.00 79.50 84 VAL A O 1
ATOM 663 N N . ALA A 1 85 ? 6.430 11.986 8.151 1.00 82.81 85 ALA A N 1
ATOM 664 C CA . ALA A 1 85 ? 5.744 13.271 8.193 1.00 82.81 85 ALA A CA 1
ATOM 665 C C . ALA A 1 85 ? 4.214 13.144 8.027 1.00 82.81 85 ALA A C 1
ATOM 667 O O . ALA A 1 85 ? 3.490 14.001 8.537 1.00 82.81 85 ALA A O 1
ATOM 668 N N . MET A 1 86 ? 3.705 12.050 7.446 1.00 89.00 86 MET A N 1
ATOM 669 C CA . MET A 1 86 ? 2.260 11.783 7.353 1.00 89.00 86 MET A CA 1
ATOM 670 C C . MET A 1 86 ? 1.571 11.596 8.712 1.00 89.00 86 MET A C 1
ATOM 672 O O . MET A 1 86 ? 0.382 11.892 8.829 1.00 89.00 86 MET A O 1
ATOM 676 N N . ASN A 1 87 ? 2.301 11.216 9.767 1.00 90.00 87 ASN A N 1
ATOM 677 C CA . ASN A 1 87 ? 1.748 11.174 11.126 1.00 90.00 87 ASN A CA 1
ATOM 678 C C . ASN A 1 87 ? 1.249 12.554 11.586 1.00 90.00 87 ASN A C 1
ATOM 680 O O . ASN A 1 87 ? 0.275 12.645 12.329 1.00 90.00 87 ASN A O 1
ATOM 684 N N . ARG A 1 88 ? 1.882 13.641 11.121 1.00 89.25 88 ARG A N 1
ATOM 685 C CA . ARG A 1 88 ? 1.424 15.005 11.420 1.00 89.25 88 ARG A CA 1
ATOM 686 C C . ARG A 1 88 ? 0.195 15.400 10.619 1.00 89.25 88 ARG A C 1
ATOM 688 O O . ARG A 1 88 ? -0.635 16.125 11.147 1.00 89.25 88 ARG A O 1
ATOM 695 N N . VAL A 1 89 ? 0.072 14.920 9.381 1.00 93.06 89 VAL A N 1
ATOM 696 C CA . VAL A 1 89 ? -1.154 15.108 8.593 1.00 93.06 89 VAL A CA 1
ATOM 697 C C . VAL A 1 89 ? -2.315 14.430 9.315 1.00 93.06 89 VAL A C 1
ATOM 699 O O . VAL A 1 89 ? -3.325 15.074 9.559 1.00 93.06 89 VAL A O 1
ATOM 702 N N . ALA A 1 90 ? -2.148 13.180 9.760 1.00 95.25 90 ALA A N 1
ATOM 703 C CA . ALA A 1 90 ? -3.165 12.504 10.569 1.00 95.25 90 ALA A CA 1
ATOM 704 C C . ALA A 1 90 ? -3.531 13.306 11.831 1.00 95.25 90 ALA A C 1
ATOM 706 O O . ALA A 1 90 ? -4.707 13.467 12.140 1.00 95.25 90 ALA A O 1
ATOM 707 N N . GLU A 1 91 ? -2.537 13.852 12.535 1.00 95.31 91 GLU A N 1
ATOM 708 C CA . GLU A 1 91 ? -2.771 14.702 13.703 1.00 95.31 91 GLU A CA 1
ATOM 709 C C . GLU A 1 91 ? -3.578 15.973 13.377 1.00 95.31 91 GLU A C 1
ATOM 711 O O . GLU A 1 91 ? -4.505 16.310 14.115 1.00 95.31 91 GLU A O 1
ATOM 716 N N . ASP A 1 92 ? -3.240 16.672 12.289 1.00 94.62 92 ASP A N 1
ATOM 717 C CA . ASP A 1 92 ? -3.957 17.869 11.832 1.00 94.62 92 ASP A CA 1
ATOM 718 C C . ASP A 1 92 ? -5.420 17.551 11.504 1.00 94.62 92 ASP A C 1
ATOM 720 O O . ASP A 1 92 ? -6.325 18.254 11.952 1.00 94.62 92 ASP A O 1
ATOM 724 N N . LEU A 1 93 ? -5.666 16.436 10.811 1.00 96.31 93 LEU A N 1
ATOM 725 C CA . LEU A 1 93 ? -7.016 15.973 10.487 1.00 96.31 93 LEU A CA 1
ATOM 726 C C . LEU A 1 93 ? -7.846 15.666 11.736 1.00 96.31 93 LEU A C 1
ATOM 728 O O . LEU A 1 93 ? -9.020 16.029 11.787 1.00 96.31 93 LEU A O 1
ATOM 732 N N . ILE A 1 94 ? -7.244 15.032 12.749 1.00 97.25 94 ILE A N 1
ATOM 733 C CA . ILE A 1 94 ? -7.903 14.769 14.038 1.00 97.25 94 ILE A CA 1
ATOM 734 C C . ILE A 1 94 ? -8.232 16.091 14.733 1.00 97.25 94 ILE A C 1
ATOM 736 O O . ILE A 1 94 ? -9.360 16.288 15.173 1.00 97.25 94 ILE A O 1
ATOM 740 N N . ARG A 1 95 ? -7.271 17.021 14.800 1.00 96.19 95 ARG A N 1
ATOM 741 C CA . ARG A 1 95 ? -7.455 18.329 15.447 1.00 96.19 95 ARG A CA 1
ATOM 742 C C . ARG A 1 95 ? -8.552 19.163 14.784 1.00 96.19 95 ARG A C 1
ATOM 744 O O . ARG A 1 95 ? -9.248 19.899 15.473 1.00 96.19 95 ARG A O 1
ATOM 751 N N . ARG A 1 96 ? -8.674 19.069 13.460 1.00 95.94 96 ARG A N 1
ATOM 752 C CA . ARG A 1 96 ? -9.695 19.755 12.655 1.00 95.94 96 ARG A CA 1
ATOM 753 C C . ARG A 1 96 ? -11.023 18.997 12.592 1.00 95.94 96 ARG A C 1
ATOM 755 O O . ARG A 1 96 ? -11.906 19.426 11.863 1.00 95.94 96 ARG A O 1
ATOM 762 N N . GLU A 1 97 ? -11.148 17.882 13.314 1.00 96.69 97 GLU A N 1
ATOM 763 C CA . GLU A 1 97 ? -12.360 17.054 13.376 1.00 96.69 97 GLU A CA 1
ATOM 764 C C . GLU A 1 97 ? -12.815 16.504 12.008 1.00 96.69 97 GLU A C 1
ATOM 766 O O . GLU A 1 97 ? -13.992 16.215 11.790 1.00 96.69 97 GLU A O 1
ATOM 771 N N . LEU A 1 98 ? -11.862 16.307 11.088 1.00 97.00 98 LEU A N 1
ATOM 772 C CA . LEU A 1 98 ? -12.100 15.846 9.713 1.00 97.00 98 LEU A CA 1
ATOM 773 C C . LEU A 1 98 ? -12.102 14.316 9.563 1.00 97.00 98 LEU A C 1
ATOM 775 O O . LEU A 1 98 ? -12.224 13.797 8.457 1.00 97.00 98 LEU A O 1
ATOM 779 N N . ILE A 1 99 ? -11.936 13.580 10.663 1.00 97.00 99 ILE A N 1
ATOM 780 C CA . ILE A 1 99 ? -12.045 12.119 10.695 1.00 97.00 99 ILE A CA 1
ATOM 781 C C . ILE A 1 99 ? -13.267 11.780 11.539 1.00 97.00 99 ILE A C 1
ATOM 783 O O . ILE A 1 99 ? -13.195 11.829 12.766 1.00 97.00 99 ILE A O 1
ATOM 787 N N . ALA A 1 100 ? -14.380 11.442 10.880 1.00 94.88 100 ALA A N 1
ATOM 788 C CA . ALA A 1 100 ? -15.684 11.279 11.526 1.00 94.88 100 ALA A CA 1
ATOM 789 C C . ALA A 1 100 ? -15.657 10.346 12.762 1.00 94.88 100 ALA A C 1
ATOM 791 O O . ALA A 1 100 ? -16.125 10.771 13.819 1.00 94.88 100 ALA A O 1
ATOM 792 N N . PRO A 1 101 ? -15.018 9.154 12.730 1.00 94.50 101 PRO A N 1
ATOM 793 C CA . PRO A 1 101 ? -14.938 8.286 13.913 1.00 94.50 101 PRO A CA 1
ATOM 794 C C . PRO A 1 101 ? -14.114 8.838 15.094 1.00 94.50 101 PRO A C 1
ATOM 796 O O . PRO A 1 101 ? -14.141 8.258 16.180 1.00 94.50 101 PRO A O 1
ATOM 799 N N . LEU A 1 102 ? -13.350 9.917 14.890 1.00 97.06 102 LEU A N 1
ATOM 800 C CA . LEU A 1 102 ? -12.459 10.534 15.880 1.00 97.06 102 LEU A CA 1
ATOM 801 C C . LEU A 1 102 ? -12.894 11.956 16.276 1.00 97.06 102 LEU A C 1
ATOM 803 O O . LEU A 1 102 ? -12.142 12.648 16.963 1.00 97.06 102 LEU A O 1
ATOM 807 N N . GLN A 1 103 ? -14.084 12.408 15.873 1.00 96.31 103 GLN A N 1
ATOM 808 C CA . GLN A 1 103 ? -14.607 13.716 16.280 1.00 96.31 103 GLN A CA 1
ATOM 809 C C . GLN A 1 103 ? -14.731 13.826 17.807 1.00 96.31 103 GLN A C 1
ATOM 811 O O . GLN A 1 103 ? -15.071 12.859 18.495 1.00 96.31 103 GLN A O 1
ATOM 816 N N . GLY A 1 104 ? -14.411 15.004 18.353 1.00 96.06 104 GLY A N 1
ATOM 817 C CA . GLY A 1 104 ? -14.349 15.241 19.799 1.00 96.06 104 GLY A CA 1
ATOM 818 C C . GLY A 1 104 ? -13.144 14.610 20.513 1.00 96.06 104 GLY A C 1
ATOM 819 O O . GLY A 1 104 ? -13.044 14.705 21.740 1.00 96.06 104 GLY A O 1
ATOM 820 N N . MET A 1 105 ? -12.221 13.967 19.787 1.00 97.44 105 MET A N 1
ATOM 821 C CA . MET A 1 105 ? -10.954 13.482 20.336 1.00 97.44 105 MET A CA 1
ATOM 822 C C . MET A 1 105 ? -9.864 14.557 20.216 1.00 97.44 105 MET A C 1
ATOM 824 O O . MET A 1 105 ? -9.777 15.284 19.232 1.00 97.44 105 MET A O 1
ATOM 828 N N . THR A 1 106 ? -8.970 14.623 21.199 1.00 97.00 106 THR A N 1
ATOM 829 C CA . THR A 1 106 ? -7.848 15.574 21.249 1.00 97.00 106 THR A CA 1
ATOM 830 C C . THR A 1 106 ? -6.521 14.843 21.395 1.00 97.00 106 THR A C 1
ATOM 832 O O . THR A 1 106 ? -6.434 13.809 22.053 1.00 97.00 106 THR A O 1
ATOM 835 N N . VAL A 1 107 ? -5.456 15.365 20.792 1.00 97.19 107 VAL A N 1
ATOM 836 C CA . VAL A 1 107 ? -4.131 14.729 20.832 1.00 97.19 107 VAL A CA 1
ATOM 837 C C . VAL A 1 107 ? -3.441 15.059 22.158 1.00 97.19 107 VAL A C 1
ATOM 839 O O . VAL A 1 107 ? -3.020 16.194 22.376 1.00 97.19 107 VAL A O 1
ATOM 842 N N . LYS A 1 108 ? -3.299 14.060 23.037 1.00 97.25 108 LYS A N 1
ATOM 843 C CA . LYS A 1 108 ? -2.644 14.177 24.355 1.00 97.25 108 LYS A CA 1
ATOM 844 C C . LYS A 1 108 ? -1.160 13.828 24.322 1.00 97.25 108 LYS A C 1
ATOM 846 O O . LYS A 1 108 ? -0.391 14.328 25.138 1.00 97.25 108 LYS A O 1
ATOM 851 N N . GLY A 1 109 ? -0.751 12.954 23.408 1.00 95.81 109 GLY A N 1
ATOM 852 C CA . GLY A 1 109 ? 0.620 12.463 23.337 1.00 95.81 109 GLY A CA 1
ATOM 853 C C . GLY A 1 109 ? 0.986 11.935 21.958 1.00 95.81 109 GLY A C 1
ATOM 854 O O . GLY A 1 109 ? 0.116 11.599 21.158 1.00 95.81 109 GLY A O 1
ATOM 855 N N . ARG A 1 110 ? 2.292 11.864 21.700 1.00 95.69 110 ARG A N 1
ATOM 856 C CA . ARG A 1 110 ? 2.891 11.308 20.481 1.00 95.69 110 ARG A CA 1
ATOM 857 C C . ARG A 1 110 ? 3.932 10.270 20.862 1.00 95.69 110 ARG A C 1
ATOM 859 O O . ARG A 1 110 ? 4.537 10.405 21.927 1.00 95.69 110 ARG A O 1
ATOM 866 N N . GLU A 1 111 ? 4.193 9.306 19.982 1.00 93.94 111 GLU A N 1
ATOM 867 C CA . GLU A 1 111 ? 5.289 8.339 20.151 1.00 93.94 111 GLU A CA 1
ATOM 868 C C . GLU A 1 111 ? 5.205 7.608 21.510 1.00 93.94 111 GLU A C 1
ATOM 870 O O . GLU A 1 111 ? 6.193 7.443 22.236 1.00 93.94 111 GLU A O 1
ATOM 875 N N . VAL A 1 112 ? 3.990 7.197 21.871 1.00 95.62 112 VAL A N 1
ATOM 876 C CA . VAL A 1 112 ? 3.612 6.736 23.206 1.00 95.62 112 VAL A CA 1
ATOM 877 C C . VAL A 1 112 ? 4.074 5.300 23.393 1.00 95.62 112 VAL A C 1
ATOM 879 O O . VAL A 1 112 ? 3.680 4.395 22.655 1.00 95.62 112 VAL A O 1
ATOM 882 N N . ARG A 1 113 ? 4.950 5.085 24.377 1.00 95.44 113 ARG A N 1
ATOM 883 C CA . ARG A 1 113 ? 5.447 3.751 24.722 1.00 95.44 113 ARG A CA 1
ATOM 884 C C . ARG A 1 113 ? 4.376 2.972 25.479 1.00 95.44 113 ARG A C 1
ATOM 886 O O . ARG A 1 113 ? 3.842 3.463 26.466 1.00 95.44 113 ARG A O 1
ATOM 893 N N . SER A 1 114 ? 4.144 1.740 25.049 1.00 92.00 114 SER A N 1
ATOM 894 C CA . SER A 1 114 ? 3.390 0.732 25.786 1.00 92.00 114 SER A CA 1
ATOM 895 C C . SER A 1 114 ? 4.168 -0.568 25.682 1.00 92.00 114 SER A C 1
ATOM 897 O O . SER A 1 114 ? 4.376 -1.050 24.570 1.00 92.00 114 SER A O 1
ATOM 899 N N . GLN A 1 115 ? 4.645 -1.094 26.813 1.00 89.62 115 GLN A N 1
ATOM 900 C CA . GLN A 1 115 ? 5.502 -2.287 26.873 1.00 89.62 115 GLN A CA 1
ATOM 901 C C . GLN A 1 115 ? 6.610 -2.244 25.791 1.00 89.62 115 GLN A C 1
ATOM 903 O O . GLN A 1 115 ? 7.358 -1.268 25.713 1.00 89.62 115 GLN A O 1
ATOM 908 N N . ASP A 1 116 ? 6.667 -3.250 24.913 1.00 88.38 116 ASP A N 1
ATOM 909 C CA . ASP A 1 116 ? 7.667 -3.387 23.844 1.00 88.38 116 ASP A CA 1
ATOM 910 C C . ASP A 1 116 ? 7.296 -2.668 22.535 1.00 88.38 116 ASP A C 1
ATOM 912 O O . ASP A 1 116 ? 7.927 -2.865 21.493 1.00 88.38 116 ASP A O 1
ATOM 916 N N . SER A 1 117 ? 6.234 -1.863 22.530 1.00 92.00 117 SER A N 1
ATOM 917 C CA . SER A 1 117 ? 5.786 -1.121 21.349 1.00 92.00 117 SER A CA 1
ATOM 918 C C . SER A 1 117 ? 5.704 0.373 21.596 1.00 92.00 117 SER A C 1
ATOM 920 O O . SER A 1 117 ? 5.732 0.885 22.717 1.00 92.00 117 SER A O 1
ATOM 922 N N . ARG A 1 118 ? 5.629 1.090 20.483 1.00 94.88 118 ARG A N 1
ATOM 923 C CA . ARG A 1 118 ? 5.424 2.522 20.467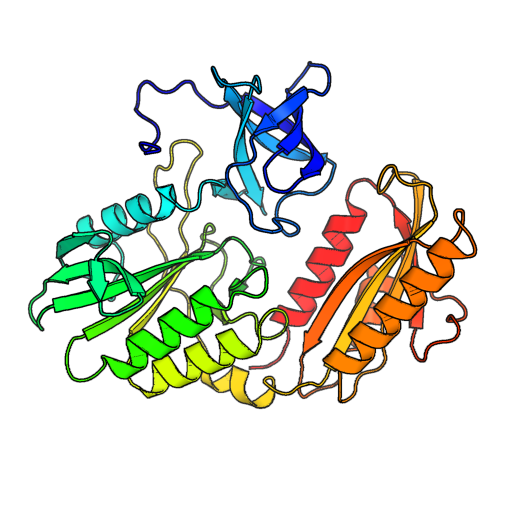 1.00 94.88 118 ARG A CA 1
ATOM 924 C C . ARG A 1 118 ? 4.360 2.839 19.432 1.00 94.88 118 ARG A C 1
ATOM 926 O O . ARG A 1 118 ? 4.558 2.492 18.268 1.00 94.88 118 ARG A O 1
ATOM 933 N N . PHE A 1 119 ? 3.291 3.470 19.896 1.00 95.50 119 PHE A N 1
ATOM 934 C CA . PHE A 1 119 ? 2.146 3.883 19.093 1.00 95.50 119 PHE A CA 1
ATOM 935 C C . PHE A 1 119 ? 2.247 5.368 18.750 1.00 95.50 119 PHE A C 1
ATOM 937 O O . PHE A 1 119 ? 2.825 6.150 19.513 1.00 95.50 119 PHE A O 1
ATOM 944 N N . ASP A 1 120 ? 1.707 5.753 17.599 1.00 95.75 120 ASP A N 1
ATOM 945 C CA . ASP A 1 120 ? 1.913 7.093 17.047 1.00 95.75 120 ASP A CA 1
ATOM 946 C C . ASP A 1 120 ? 1.268 8.182 17.907 1.00 95.75 120 ASP A C 1
ATOM 948 O O . ASP A 1 120 ? 1.914 9.198 18.176 1.00 95.75 120 ASP A O 1
ATOM 952 N N . LEU A 1 121 ? 0.034 7.965 18.381 1.00 97.12 121 LEU A N 1
ATOM 953 C CA . LEU A 1 121 ? -0.752 8.970 19.102 1.00 97.12 121 LEU A CA 1
ATOM 954 C C . LEU A 1 121 ? -1.468 8.388 20.334 1.00 97.12 121 LEU A C 1
ATOM 956 O O . LEU A 1 121 ? -1.962 7.262 20.323 1.00 97.12 121 LEU A O 1
ATOM 960 N N . LEU A 1 122 ? -1.574 9.205 21.385 1.00 98.06 122 LEU A N 1
ATOM 961 C CA . LEU A 1 122 ? -2.553 9.038 22.464 1.00 98.06 122 LEU A CA 1
ATOM 962 C C . LEU A 1 122 ? -3.593 10.139 22.316 1.00 98.06 122 LEU A C 1
ATOM 964 O O . LEU A 1 122 ? -3.260 11.325 22.394 1.00 98.06 122 LEU A O 1
ATOM 968 N N . LEU A 1 123 ? -4.840 9.737 22.122 1.00 98.38 123 LEU A N 1
ATOM 969 C CA . LEU A 1 123 ? -5.978 10.634 22.044 1.00 98.38 123 LEU A CA 1
ATOM 970 C C . LEU A 1 123 ? -6.742 10.629 23.368 1.00 98.38 123 LEU A C 1
ATOM 972 O O . LEU A 1 123 ? -6.846 9.590 24.009 1.00 98.38 123 LEU A O 1
ATOM 976 N N . GLY A 1 124 ? -7.295 11.770 23.762 1.00 97.88 124 GLY A N 1
ATOM 977 C CA . GLY A 1 124 ? -8.250 11.885 24.860 1.00 97.88 124 GLY A CA 1
ATOM 978 C C . GLY A 1 124 ? -9.600 12.356 24.354 1.00 97.88 124 GLY A C 1
ATOM 979 O O . GLY A 1 124 ? -9.659 13.272 23.537 1.00 97.88 124 GLY A O 1
ATOM 980 N N . GLY A 1 125 ? -10.676 11.764 24.856 1.00 95.50 125 GLY A N 1
ATOM 981 C CA . GLY A 1 125 ? -12.029 12.193 24.524 1.00 95.50 125 GLY A CA 1
ATOM 982 C C . GLY A 1 125 ? -13.051 11.802 25.590 1.00 95.50 125 GLY A C 1
ATOM 983 O O . GLY A 1 125 ? -12.683 11.260 26.636 1.00 95.50 125 GLY A O 1
ATOM 984 N N . PRO A 1 126 ? -14.346 12.044 25.331 1.00 91.75 126 PRO A N 1
ATOM 985 C CA . PRO A 1 126 ? -15.418 11.853 26.313 1.00 91.75 126 PRO A CA 1
ATOM 986 C C . PRO A 1 126 ? -15.537 10.421 26.857 1.00 91.75 126 PRO A C 1
ATOM 988 O O . PRO A 1 126 ? -15.973 10.2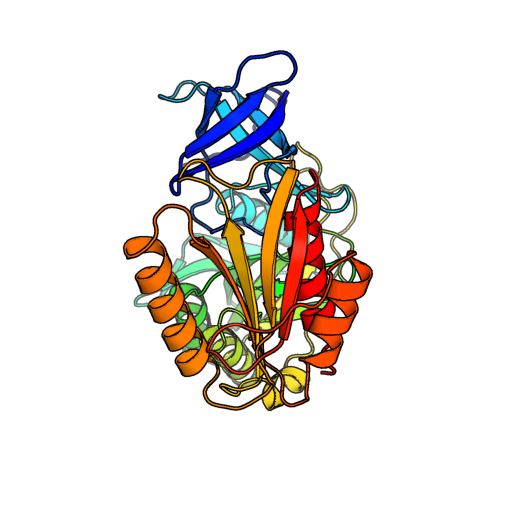20 27.984 1.00 91.75 126 PRO A O 1
ATOM 991 N N . GLN A 1 127 ? -15.132 9.424 26.066 1.00 91.19 127 GLN A N 1
ATOM 992 C CA . GLN A 1 127 ? -15.164 8.000 26.429 1.00 91.19 127 GLN A CA 1
ATOM 993 C C . GLN A 1 127 ? -13.814 7.487 26.968 1.00 91.19 127 GLN A C 1
ATOM 995 O O . GLN A 1 127 ? -13.571 6.281 26.988 1.00 91.19 127 GLN A O 1
ATOM 1000 N N . GLY A 1 128 ? -12.919 8.394 27.363 1.00 94.69 128 GLY A N 1
ATOM 1001 C CA . GLY A 1 128 ? -11.579 8.074 27.844 1.00 94.69 128 GLY A CA 1
ATOM 1002 C C . GLY A 1 128 ? -10.507 8.105 26.757 1.00 94.69 128 GLY A C 1
ATOM 1003 O O . GLY A 1 128 ? -10.734 8.526 25.618 1.00 94.69 128 GLY A O 1
ATOM 1004 N N . ASP A 1 129 ? -9.310 7.681 27.151 1.00 97.38 129 ASP A N 1
ATOM 1005 C CA . ASP A 1 129 ? -8.124 7.718 26.306 1.00 97.38 129 ASP A CA 1
ATOM 1006 C C . ASP A 1 129 ? -8.130 6.589 25.255 1.00 97.38 129 ASP A C 1
ATOM 1008 O O . ASP A 1 129 ? -8.618 5.481 25.499 1.00 97.38 129 ASP A O 1
ATOM 1012 N N . MET A 1 130 ? -7.554 6.873 24.083 1.00 97.94 130 MET A N 1
ATOM 1013 C CA . MET A 1 130 ? -7.364 5.929 22.983 1.00 97.94 130 MET A CA 1
ATOM 1014 C C . MET A 1 130 ? -5.908 5.921 22.510 1.00 97.94 130 MET A C 1
ATOM 1016 O O . MET A 1 130 ? -5.366 6.966 22.152 1.00 97.94 130 MET A O 1
ATOM 1020 N N . LEU A 1 131 ? -5.292 4.740 22.438 1.00 98.25 131 LEU A N 1
ATOM 1021 C CA . LEU A 1 131 ? -4.036 4.542 21.709 1.00 98.25 131 LEU A CA 1
ATOM 1022 C C . LEU A 1 131 ? -4.335 4.354 20.220 1.00 98.25 131 LEU A C 1
ATOM 1024 O O . LEU A 1 131 ? -5.081 3.445 19.852 1.00 98.25 131 LEU A O 1
ATOM 1028 N N . LEU A 1 132 ? -3.744 5.195 19.374 1.00 98.12 132 LEU A N 1
ATOM 1029 C CA . LEU A 1 132 ? -3.947 5.175 17.929 1.00 98.12 132 LEU A CA 1
ATOM 1030 C C . LEU A 1 132 ? -2.619 4.937 17.199 1.00 98.12 132 LEU A C 1
ATOM 1032 O O . LEU A 1 132 ? -1.652 5.679 17.378 1.00 98.12 132 LEU A O 1
ATOM 1036 N N . GLU A 1 133 ? -2.600 3.919 16.343 1.00 97.69 133 GLU A N 1
ATOM 1037 C CA . GLU A 1 133 ? -1.543 3.694 15.354 1.00 97.69 133 GLU A CA 1
ATOM 1038 C C . GLU A 1 133 ? -1.984 4.255 13.996 1.00 97.69 133 GLU A C 1
ATOM 1040 O O . GLU A 1 133 ? -3.089 3.973 13.527 1.00 97.69 133 GLU A O 1
ATOM 1045 N N . VAL A 1 134 ? -1.110 5.005 13.334 1.00 96.69 134 VAL A N 1
ATOM 1046 C CA . VAL A 1 134 ? -1.326 5.570 12.002 1.00 96.69 134 VAL A CA 1
ATOM 1047 C C . VAL A 1 134 ? -0.529 4.764 10.979 1.00 96.69 134 VAL A C 1
ATOM 1049 O O . VAL A 1 134 ? 0.666 4.512 11.124 1.00 96.69 134 VAL A O 1
ATOM 1052 N N . LYS A 1 135 ? -1.188 4.351 9.898 1.00 95.69 135 LYS A N 1
ATOM 1053 C CA . LYS A 1 135 ? -0.584 3.636 8.772 1.00 95.69 135 LYS A CA 1
ATOM 1054 C C . LYS A 1 135 ? -0.750 4.459 7.507 1.00 95.69 135 LYS A C 1
ATOM 1056 O O . LYS A 1 135 ? -1.860 4.656 7.032 1.00 95.69 135 LYS A O 1
ATOM 1061 N N . THR A 1 136 ? 0.357 4.918 6.934 1.00 92.94 136 THR A N 1
ATOM 1062 C CA . THR A 1 136 ? 0.321 5.560 5.613 1.00 92.94 136 THR A CA 1
ATOM 1063 C C . THR A 1 136 ? 0.125 4.499 4.534 1.00 92.94 136 THR A C 1
ATOM 1065 O O . THR A 1 136 ? 0.841 3.498 4.519 1.00 92.94 136 THR A O 1
ATOM 1068 N N . CYS A 1 137 ? -0.825 4.728 3.630 1.00 94.44 137 CYS A N 1
ATOM 1069 C CA . CYS A 1 137 ? -1.190 3.815 2.557 1.00 94.44 137 CYS A CA 1
ATOM 1070 C C . CYS A 1 137 ? -0.998 4.491 1.193 1.00 94.44 137 CYS A C 1
ATOM 1072 O O . CYS A 1 137 ? -1.654 5.484 0.873 1.00 94.44 137 CYS A O 1
ATOM 1074 N N . THR A 1 138 ? -0.093 3.935 0.387 1.00 93.62 138 THR A N 1
ATOM 1075 C CA . THR A 1 138 ? 0.235 4.413 -0.968 1.00 93.62 138 THR A CA 1
ATOM 1076 C C . THR A 1 138 ? -0.016 3.373 -2.057 1.00 93.62 138 THR A C 1
ATOM 1078 O O . THR A 1 138 ? 0.148 3.672 -3.238 1.00 93.62 138 THR A O 1
ATOM 1081 N N . LEU A 1 139 ? -0.440 2.167 -1.677 1.00 94.06 139 LEU A N 1
ATOM 1082 C CA . LEU A 1 139 ? -0.847 1.114 -2.594 1.00 94.06 139 LEU A CA 1
ATOM 1083 C C . LEU A 1 139 ? -2.366 1.191 -2.787 1.00 94.06 139 LEU A C 1
ATOM 1085 O O . LEU A 1 139 ? -3.125 0.986 -1.845 1.00 94.06 139 LEU A O 1
ATOM 1089 N N . PHE A 1 140 ? -2.820 1.522 -3.992 1.00 94.94 140 PHE A N 1
ATOM 1090 C CA . PHE A 1 140 ? -4.248 1.621 -4.309 1.00 94.94 140 PHE A CA 1
ATOM 1091 C C . PHE A 1 140 ? -4.522 1.259 -5.775 1.00 94.94 140 PHE A C 1
ATOM 1093 O O . PHE A 1 140 ? -3.594 1.111 -6.548 1.00 94.94 140 PHE A O 1
ATOM 1100 N N . THR A 1 141 ? -5.768 1.118 -6.189 1.00 93.88 141 THR A N 1
ATOM 1101 C CA . THR A 1 141 ? -6.281 1.189 -7.569 1.00 93.88 141 THR A CA 1
ATOM 1102 C C . THR A 1 141 ? -7.148 2.448 -7.655 1.00 93.88 141 THR A C 1
ATOM 1104 O O . THR A 1 141 ? -7.023 3.336 -6.808 1.00 93.88 141 THR A O 1
ATOM 1107 N N . ARG A 1 142 ? -8.013 2.586 -8.663 1.00 91.69 142 ARG A N 1
ATOM 1108 C CA . ARG A 1 142 ? -8.979 3.699 -8.679 1.00 91.69 142 ARG A CA 1
ATOM 1109 C C . ARG A 1 142 ? -10.086 3.540 -7.631 1.00 91.69 142 ARG A C 1
ATOM 1111 O O . ARG A 1 142 ? -10.650 4.541 -7.212 1.00 91.69 142 ARG A O 1
ATOM 1118 N N . ASP A 1 143 ? -10.372 2.315 -7.202 1.00 94.62 143 ASP A N 1
ATOM 1119 C CA . ASP A 1 143 ? -11.503 1.966 -6.333 1.00 94.62 143 ASP A CA 1
ATOM 1120 C C . ASP A 1 143 ? -11.083 1.359 -4.979 1.00 94.62 143 ASP A C 1
ATOM 1122 O O . ASP A 1 143 ? -11.827 1.471 -4.002 1.00 94.62 143 ASP A O 1
ATOM 1126 N N . THR A 1 144 ? -9.894 0.754 -4.885 1.00 96.94 144 THR A N 1
ATOM 1127 C CA . THR A 1 144 ? -9.462 -0.029 -3.716 1.00 96.94 144 THR A CA 1
ATOM 1128 C C . THR A 1 144 ? -8.102 0.408 -3.199 1.00 96.94 144 THR A C 1
ATOM 1130 O O . THR A 1 144 ? -7.151 0.522 -3.956 1.00 96.94 144 THR A O 1
ATOM 1133 N N . ALA A 1 145 ? -7.967 0.607 -1.893 1.00 97.50 145 ALA A N 1
ATOM 1134 C CA . ALA A 1 145 ? -6.681 0.801 -1.228 1.00 97.50 145 ALA A CA 1
ATOM 1135 C C . ALA A 1 145 ? -6.217 -0.487 -0.536 1.00 97.50 145 ALA A C 1
ATOM 1137 O O . ALA A 1 145 ? -7.041 -1.266 -0.062 1.00 97.50 145 ALA A O 1
ATOM 1138 N N . PHE A 1 146 ? -4.903 -0.688 -0.446 1.00 96.38 146 PHE A N 1
ATOM 1139 C CA . PHE A 1 146 ? -4.291 -1.894 0.100 1.00 96.38 146 PHE A CA 1
ATOM 1140 C C . PHE A 1 146 ? -3.167 -1.567 1.083 1.00 96.38 146 PHE A C 1
ATOM 1142 O O . PHE A 1 146 ? -2.359 -0.672 0.845 1.00 96.38 146 PHE A O 1
ATOM 1149 N N . PHE A 1 147 ? -3.041 -2.342 2.159 1.00 95.69 147 PHE A N 1
ATOM 1150 C CA . PHE A 1 147 ? -1.866 -2.266 3.034 1.00 95.69 147 PHE A CA 1
ATOM 1151 C C . PHE A 1 147 ? -1.532 -3.627 3.664 1.00 95.69 147 PHE A C 1
ATOM 1153 O O . PHE A 1 147 ? -2.446 -4.292 4.153 1.00 95.69 147 PHE A O 1
ATOM 1160 N N . PRO A 1 148 ? -0.248 -4.024 3.752 1.00 93.94 148 PRO A N 1
ATOM 1161 C CA . PRO A 1 148 ? 0.945 -3.256 3.380 1.00 93.94 148 PRO A CA 1
ATOM 1162 C C . PRO A 1 148 ? 1.395 -3.480 1.922 1.00 93.94 148 PRO A C 1
ATOM 1164 O O . PRO A 1 148 ? 0.993 -4.440 1.276 1.00 93.94 148 PRO A O 1
ATOM 1167 N N . ASP A 1 149 ? 2.290 -2.624 1.420 1.00 89.75 149 ASP A N 1
ATOM 1168 C CA . ASP A 1 149 ? 2.954 -2.755 0.106 1.00 89.75 149 ASP A CA 1
ATOM 1169 C C . ASP A 1 149 ? 4.082 -3.812 0.090 1.00 89.75 149 ASP A C 1
ATOM 1171 O O . ASP A 1 149 ? 4.528 -4.282 -0.965 1.00 89.75 149 ASP A O 1
ATOM 1175 N N . ALA A 1 150 ? 4.556 -4.196 1.275 1.00 89.06 150 ALA A N 1
ATOM 1176 C CA . ALA A 1 150 ? 5.543 -5.240 1.510 1.00 89.06 150 ALA A CA 1
ATOM 1177 C C . ALA A 1 150 ? 5.292 -5.928 2.867 1.00 89.06 150 ALA A C 1
ATOM 1179 O O . ALA A 1 150 ? 4.745 -5.292 3.768 1.00 89.06 150 ALA A O 1
ATOM 1180 N N . PRO A 1 151 ? 5.737 -7.188 3.060 1.00 91.88 151 PRO A N 1
ATOM 1181 C CA . PRO A 1 151 ? 5.613 -7.867 4.350 1.00 91.88 151 PRO A CA 1
ATOM 1182 C C . PRO A 1 151 ? 6.163 -7.027 5.510 1.00 91.88 151 PRO A C 1
ATOM 1184 O O . PRO A 1 151 ? 7.275 -6.494 5.424 1.00 91.88 151 PRO A O 1
ATOM 1187 N N . SER A 1 152 ? 5.390 -6.908 6.588 1.00 92.12 152 SER A N 1
ATOM 1188 C CA . SER A 1 152 ? 5.668 -6.032 7.724 1.00 92.12 152 SER A CA 1
ATOM 1189 C C . SER A 1 152 ? 5.318 -6.705 9.052 1.00 92.12 152 SER A C 1
ATOM 1191 O O . SER A 1 152 ? 4.268 -6.470 9.657 1.00 92.12 152 SER A O 1
ATOM 1193 N N . GLU A 1 153 ? 6.282 -7.458 9.588 1.00 94.19 153 GLU A N 1
ATOM 1194 C CA . GLU A 1 153 ? 6.194 -8.060 10.928 1.00 94.19 153 GLU A CA 1
ATOM 1195 C C . GLU A 1 153 ? 5.884 -7.017 12.012 1.00 94.19 153 GLU A C 1
ATOM 1197 O O . GLU A 1 153 ? 5.155 -7.287 12.968 1.00 94.19 153 GLU A O 1
ATOM 1202 N N . ARG A 1 154 ? 6.400 -5.789 11.850 1.00 93.06 154 ARG A N 1
ATOM 1203 C CA . ARG A 1 154 ? 6.106 -4.667 12.750 1.00 93.06 154 ARG A CA 1
ATOM 1204 C C . ARG A 1 154 ? 4.621 -4.315 12.738 1.00 93.06 154 ARG A C 1
ATOM 1206 O O . ARG A 1 154 ? 4.055 -4.122 13.812 1.00 93.06 154 ARG A O 1
ATOM 1213 N N . ALA A 1 155 ? 4.000 -4.210 11.563 1.00 95.00 155 ALA A N 1
ATOM 1214 C CA . ALA A 1 155 ? 2.584 -3.877 11.465 1.00 95.00 155 ALA A CA 1
ATOM 1215 C C . ALA A 1 155 ? 1.714 -4.976 12.090 1.00 95.00 155 ALA A C 1
ATOM 1217 O O . ALA A 1 155 ? 0.839 -4.659 12.895 1.00 95.00 155 ALA A O 1
ATOM 1218 N N . ALA A 1 156 ? 2.016 -6.249 11.808 1.00 97.06 156 ALA A N 1
ATOM 1219 C CA . ALA A 1 156 ? 1.308 -7.384 12.400 1.00 97.06 156 ALA A CA 1
ATOM 1220 C C . ALA A 1 156 ? 1.452 -7.412 13.933 1.00 97.06 156 ALA A C 1
ATOM 1222 O O . ALA A 1 156 ? 0.467 -7.565 14.654 1.00 97.06 156 ALA A O 1
ATOM 1223 N N . ARG A 1 157 ? 2.668 -7.191 14.456 1.00 97.06 157 ARG A N 1
ATOM 1224 C CA . ARG A 1 157 ? 2.916 -7.102 15.904 1.00 97.06 157 ARG A CA 1
ATOM 1225 C C . ARG A 1 157 ? 2.126 -5.966 16.554 1.00 97.06 157 ARG A C 1
ATOM 1227 O O . ARG A 1 157 ? 1.564 -6.175 17.622 1.00 97.06 157 ARG A O 1
ATOM 1234 N N . HIS A 1 158 ? 2.083 -4.784 15.937 1.00 97.06 158 HIS A N 1
ATOM 1235 C CA . HIS A 1 158 ? 1.353 -3.637 16.488 1.00 97.06 158 HIS A CA 1
ATOM 1236 C C . HIS A 1 158 ? -0.157 -3.907 16.539 1.00 97.06 158 HIS A C 1
ATOM 1238 O O . HIS A 1 158 ? -0.771 -3.639 17.567 1.00 97.06 158 HIS A O 1
ATOM 1244 N N . ALA A 1 159 ? -0.738 -4.509 15.494 1.00 97.81 159 ALA A N 1
ATOM 1245 C CA . ALA A 1 159 ? -2.151 -4.901 15.493 1.00 97.81 159 ALA A CA 1
ATOM 1246 C C . ALA A 1 159 ? -2.468 -5.906 16.615 1.00 97.81 159 ALA A C 1
ATOM 1248 O O . ALA A 1 159 ? -3.382 -5.684 17.412 1.00 97.81 159 ALA A O 1
ATOM 1249 N N . ARG A 1 160 ? -1.644 -6.956 16.763 1.00 98.06 160 ARG A N 1
ATOM 1250 C CA . ARG A 1 160 ? -1.784 -7.917 17.871 1.00 98.06 160 ARG A CA 1
ATOM 1251 C C . ARG A 1 160 ? -1.655 -7.231 19.225 1.00 98.06 160 ARG A C 1
ATOM 1253 O O . ARG A 1 160 ? -2.463 -7.487 20.104 1.00 98.06 160 ARG A O 1
ATOM 1260 N N . HIS A 1 161 ? -0.683 -6.343 19.410 1.00 97.81 161 HIS A N 1
ATOM 1261 C CA . HIS A 1 161 ? -0.514 -5.637 20.679 1.00 97.81 161 HIS A CA 1
ATOM 1262 C C . HIS A 1 161 ? -1.741 -4.780 21.016 1.00 97.81 161 HIS A C 1
ATOM 1264 O O . HIS A 1 161 ? -2.273 -4.902 22.114 1.00 97.81 161 HIS A O 1
ATOM 1270 N N . LEU A 1 162 ? -2.262 -3.993 20.070 1.00 98.00 162 LEU A N 1
ATOM 1271 C CA . LEU A 1 162 ? -3.494 -3.224 20.288 1.00 98.00 162 LEU A CA 1
ATOM 1272 C C . LEU A 1 162 ? -4.672 -4.120 20.697 1.00 98.00 162 LEU A C 1
ATOM 1274 O O . LEU A 1 162 ? -5.456 -3.721 21.553 1.00 98.00 162 LEU A O 1
ATOM 1278 N N . SER A 1 163 ? -4.742 -5.338 20.156 1.00 97.50 163 SER A N 1
ATOM 1279 C CA . SER A 1 163 ? -5.749 -6.345 20.527 1.00 97.50 163 SER A CA 1
ATOM 1280 C C . SER A 1 163 ? -5.615 -6.818 21.978 1.00 97.50 163 SER A C 1
ATOM 1282 O O . SER A 1 163 ? -6.608 -7.100 22.622 1.00 97.50 163 SER A O 1
ATOM 1284 N N . HIS A 1 164 ? -4.404 -6.886 22.539 1.00 96.94 164 HIS A N 1
ATOM 1285 C CA . HIS A 1 164 ? -4.211 -7.278 23.947 1.00 96.94 164 HIS A CA 1
ATOM 1286 C C . HIS A 1 164 ? -4.533 -6.144 24.934 1.00 96.94 164 HIS A C 1
ATOM 1288 O O . HIS A 1 164 ? -4.695 -6.387 26.130 1.00 96.94 164 HIS A O 1
ATOM 1294 N N . LEU A 1 165 ? -4.595 -4.901 24.448 1.00 96.38 165 LEU A N 1
ATOM 1295 C CA . LEU A 1 165 ? -4.898 -3.718 25.256 1.00 96.38 165 LEU A CA 1
ATOM 1296 C C . LEU A 1 165 ? -6.395 -3.382 25.276 1.00 96.38 165 LEU A C 1
ATOM 1298 O O . LEU A 1 165 ? -6.821 -2.569 26.103 1.00 96.38 165 LEU A O 1
ATOM 1302 N N . THR A 1 166 ? -7.200 -4.000 24.402 1.00 93.88 166 THR A N 1
ATOM 1303 C CA . THR A 1 166 ? -8.658 -3.830 24.412 1.00 93.88 166 THR A CA 1
ATOM 1304 C C . THR A 1 166 ? -9.218 -4.226 25.778 1.00 93.88 166 THR A C 1
ATOM 1306 O O . THR A 1 166 ? -8.853 -5.261 26.334 1.00 93.88 166 THR A O 1
ATOM 1309 N N . GLY A 1 167 ? -10.088 -3.386 26.341 1.00 89.94 167 GLY A N 1
ATOM 1310 C CA . GLY A 1 167 ? -10.638 -3.549 27.694 1.00 89.94 167 GLY A CA 1
ATOM 1311 C C . GLY A 1 167 ? -9.852 -2.824 28.794 1.00 89.94 167 GLY A C 1
ATOM 1312 O O . GLY A 1 167 ? -10.421 -2.541 29.843 1.00 89.94 167 GLY A O 1
ATOM 1313 N N . GLN A 1 168 ? -8.590 -2.454 28.548 1.00 93.69 168 GLN A N 1
ATOM 1314 C CA . GLN A 1 168 ? -7.801 -1.595 29.448 1.00 93.69 168 GLN A CA 1
ATOM 1315 C C . GLN A 1 168 ? -7.811 -0.136 28.981 1.00 93.69 168 GLN A C 1
ATOM 1317 O O . GLN A 1 168 ? -7.914 0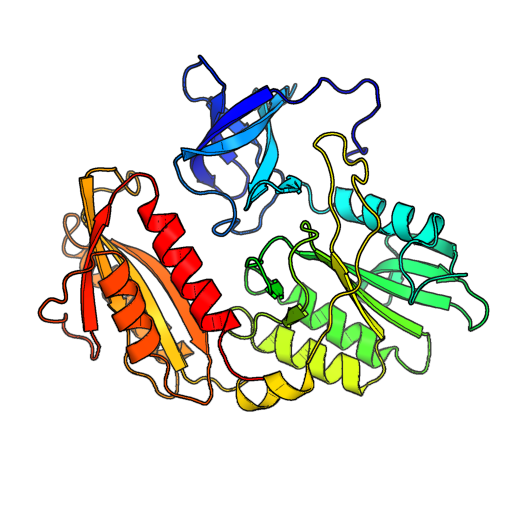.789 29.782 1.00 93.69 168 GLN A O 1
ATOM 1322 N N . VAL A 1 169 ? -7.707 0.064 27.667 1.00 95.62 169 VAL A N 1
ATOM 1323 C CA . VAL A 1 169 ? -7.747 1.367 26.998 1.00 95.62 169 VAL A CA 1
ATOM 1324 C C . VAL A 1 169 ? -8.424 1.192 25.643 1.00 95.62 169 VAL A C 1
ATOM 1326 O O . VAL A 1 169 ? -8.419 0.095 25.076 1.00 95.62 169 VAL A O 1
ATOM 1329 N N . ARG A 1 170 ? -9.024 2.255 25.100 1.00 97.50 170 ARG A N 1
ATOM 1330 C CA . ARG A 1 170 ? -9.512 2.205 23.718 1.00 97.50 170 ARG A CA 1
ATOM 1331 C C . ARG A 1 170 ? -8.308 2.100 22.782 1.00 97.50 170 ARG A C 1
ATOM 1333 O O . ARG A 1 170 ? -7.265 2.708 23.018 1.00 97.50 170 ARG A O 1
ATOM 1340 N N . THR A 1 171 ? -8.445 1.345 21.707 1.00 98.31 171 THR A N 1
ATOM 1341 C CA . THR A 1 171 ? -7.368 1.155 20.735 1.00 98.31 171 THR A CA 1
ATOM 1342 C C . THR A 1 171 ? -7.885 1.346 19.326 1.00 98.31 171 THR A C 1
ATOM 1344 O O . THR A 1 171 ? -9.042 1.034 19.025 1.00 98.31 171 THR A O 1
ATOM 1347 N N . GLY A 1 172 ? -7.028 1.866 18.450 1.00 98.12 172 GLY A N 1
ATOM 1348 C CA . GLY A 1 172 ? -7.377 1.994 17.051 1.00 98.12 172 GLY A CA 1
ATOM 1349 C C . GLY A 1 172 ? -6.206 1.994 16.080 1.00 98.12 172 GLY A C 1
ATOM 1350 O O . GLY A 1 172 ? -5.056 2.246 16.442 1.00 98.12 172 GLY A O 1
ATOM 1351 N N . ILE A 1 173 ? -6.537 1.719 14.823 1.00 98.56 173 ILE A N 1
ATOM 1352 C CA . ILE A 1 173 ? -5.642 1.790 13.671 1.00 98.56 173 ILE A CA 1
ATOM 1353 C C . ILE A 1 173 ? -6.305 2.681 12.621 1.00 98.56 173 ILE A C 1
ATOM 1355 O O . ILE A 1 173 ? -7.428 2.405 12.194 1.00 98.56 173 ILE A O 1
ATOM 1359 N N . LEU A 1 174 ? -5.606 3.733 12.205 1.00 98.56 174 LEU A N 1
ATOM 1360 C CA . LEU A 1 174 ? -6.021 4.641 11.140 1.00 98.56 174 LEU A CA 1
ATOM 1361 C C . LEU A 1 174 ? -5.146 4.423 9.903 1.00 98.56 174 LEU A C 1
ATOM 1363 O O . LEU A 1 174 ? -3.950 4.712 9.930 1.00 98.56 174 LEU A O 1
ATOM 1367 N N . PHE A 1 175 ? -5.742 3.964 8.807 1.00 98.25 175 PHE A N 1
ATOM 1368 C CA . PHE A 1 175 ? -5.106 3.924 7.494 1.00 98.25 175 PHE A CA 1
ATOM 1369 C C . PHE A 1 175 ? -5.347 5.243 6.761 1.00 98.25 175 PHE A C 1
ATOM 1371 O O . PHE A 1 175 ? -6.482 5.589 6.441 1.00 98.25 175 PHE A O 1
ATOM 1378 N N . LEU A 1 176 ? -4.273 5.974 6.484 1.00 97.38 176 LEU A N 1
ATOM 1379 C CA . LEU A 1 176 ? -4.302 7.234 5.753 1.00 97.38 176 LEU A CA 1
ATOM 1380 C C . LEU A 1 176 ? -3.920 6.976 4.292 1.00 97.38 176 LEU A C 1
ATOM 1382 O O . LEU A 1 176 ? -2.741 6.802 3.970 1.00 97.38 176 LEU A O 1
ATOM 1386 N N . VAL A 1 177 ? -4.925 6.899 3.423 1.00 97.56 177 VAL A N 1
ATOM 1387 C CA . VAL A 1 177 ? -4.784 6.606 1.993 1.00 97.56 177 VAL A CA 1
ATOM 1388 C C . VAL A 1 177 ? -4.514 7.904 1.243 1.00 97.56 177 VAL A C 1
ATOM 1390 O O . VAL A 1 177 ? -5.352 8.800 1.235 1.00 97.56 177 VAL A O 1
ATOM 1393 N N . GLN A 1 178 ? -3.357 8.007 0.587 1.00 96.19 178 GLN A N 1
ATOM 1394 C CA . GLN A 1 178 ? -2.964 9.195 -0.186 1.00 96.19 178 GLN A CA 1
ATOM 1395 C C . GLN A 1 178 ? -3.632 9.247 -1.573 1.00 96.19 178 GLN A C 1
ATOM 1397 O O . GLN A 1 178 ? -2.961 9.340 -2.598 1.00 96.19 178 GLN A O 1
ATOM 1402 N N . SER A 1 179 ? -4.955 9.110 -1.595 1.00 96.44 179 SER A N 1
ATOM 1403 C CA . SER A 1 179 ? -5.818 9.344 -2.750 1.00 96.44 179 SER A CA 1
ATOM 1404 C C . SER A 1 179 ? -7.267 9.504 -2.275 1.00 96.44 179 SER A C 1
ATOM 1406 O O . SER A 1 179 ? -7.690 8.778 -1.367 1.00 96.44 179 SER A O 1
ATOM 1408 N N . PRO A 1 180 ? -8.057 10.399 -2.894 1.00 96.06 180 PRO A N 1
ATOM 1409 C CA . PRO A 1 180 ? -9.493 10.497 -2.645 1.00 96.06 180 PRO A CA 1
ATOM 1410 C C . PRO A 1 180 ? -10.321 9.451 -3.409 1.00 96.06 180 PRO A C 1
ATOM 1412 O O . PRO A 1 180 ? -11.524 9.341 -3.168 1.00 96.06 180 PRO A O 1
ATOM 1415 N N . SER A 1 181 ? -9.716 8.736 -4.365 1.00 96.31 181 SER A N 1
ATOM 1416 C CA . SER A 1 181 ? -10.451 7.903 -5.326 1.00 96.31 181 SER A CA 1
ATOM 1417 C C . SER A 1 181 ? -10.999 6.601 -4.724 1.00 96.31 181 SER A C 1
ATOM 1419 O O . SER A 1 181 ? -12.181 6.317 -4.943 1.00 96.31 181 SER A O 1
ATOM 1421 N N . PRO A 1 182 ? -10.214 5.816 -3.953 1.00 97.19 182 PRO A N 1
ATOM 1422 C CA . PRO A 1 182 ? -10.694 4.541 -3.441 1.00 97.19 182 PRO A CA 1
ATOM 1423 C C . PRO A 1 182 ? -11.915 4.684 -2.532 1.00 97.19 182 PRO A C 1
ATOM 1425 O O . PRO A 1 182 ? -12.001 5.583 -1.698 1.00 97.19 182 PRO A O 1
ATOM 1428 N N . THR A 1 183 ? -12.853 3.751 -2.664 1.00 96.94 183 THR A N 1
ATOM 1429 C CA . THR A 1 183 ? -14.075 3.686 -1.851 1.00 96.94 183 THR A CA 1
ATOM 1430 C C . THR A 1 183 ? -14.006 2.610 -0.775 1.00 96.94 183 THR A C 1
ATOM 1432 O O . THR A 1 183 ? -14.813 2.609 0.155 1.00 96.94 183 THR A O 1
ATOM 1435 N N . ARG A 1 184 ? -13.049 1.688 -0.896 1.00 97.12 184 ARG A N 1
ATOM 1436 C CA . ARG A 1 184 ? -12.803 0.612 0.065 1.00 97.12 184 ARG A CA 1
ATOM 1437 C C . ARG A 1 184 ? -11.315 0.432 0.330 1.00 97.12 184 ARG A C 1
ATOM 1439 O O . ARG A 1 184 ? -10.475 0.747 -0.512 1.00 97.12 184 ARG A O 1
ATOM 1446 N N . PHE A 1 185 ? -11.004 -0.101 1.499 1.00 98.00 185 PHE A N 1
ATOM 1447 C CA . PHE A 1 185 ? -9.663 -0.455 1.930 1.00 98.00 185 PHE A CA 1
ATOM 1448 C C . PHE A 1 185 ? -9.626 -1.931 2.328 1.00 98.00 185 PHE A C 1
ATOM 1450 O O . PHE A 1 185 ? -10.490 -2.402 3.070 1.00 98.00 185 PHE A O 1
ATOM 1457 N N . LEU A 1 186 ? -8.597 -2.637 1.867 1.00 97.31 186 LEU A N 1
ATOM 1458 C CA . LEU A 1 186 ? -8.361 -4.047 2.142 1.00 97.31 186 LEU A CA 1
ATOM 1459 C C . LEU A 1 186 ? -6.971 -4.250 2.755 1.00 97.31 186 LEU A C 1
ATOM 1461 O O . LEU A 1 186 ? -6.001 -3.644 2.294 1.00 97.31 186 LEU A O 1
ATOM 1465 N N . PRO A 1 187 ? -6.811 -5.127 3.762 1.00 97.06 187 PRO A N 1
ATOM 1466 C CA . PRO A 1 187 ? -5.477 -5.605 4.089 1.00 97.06 187 PRO A CA 1
ATOM 1467 C C . PRO A 1 187 ? -4.921 -6.365 2.876 1.00 97.06 187 PRO A C 1
ATOM 1469 O O . PRO A 1 187 ? -5.617 -7.199 2.313 1.00 97.06 187 PRO A O 1
ATOM 1472 N N . ASP A 1 188 ? -3.683 -6.120 2.452 1.00 96.19 188 ASP A N 1
ATOM 1473 C CA . ASP A 1 188 ? -3.084 -6.842 1.323 1.00 96.19 188 ASP A CA 1
ATOM 1474 C C . ASP A 1 188 ? -2.669 -8.255 1.758 1.00 96.19 188 ASP A C 1
ATOM 1476 O O . ASP A 1 188 ? -1.495 -8.531 2.020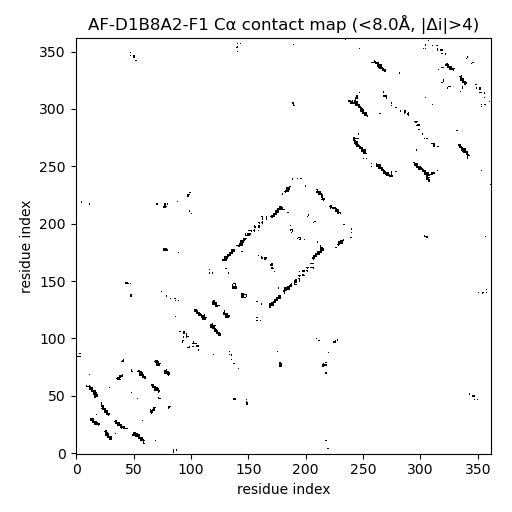 1.00 96.19 188 ASP A O 1
ATOM 1480 N N . TRP A 1 189 ? -3.637 -9.172 1.840 1.00 96.06 189 TRP A N 1
ATOM 1481 C CA . TRP A 1 189 ? -3.377 -10.564 2.217 1.00 96.06 189 TRP A CA 1
ATOM 1482 C C . TRP A 1 189 ? -2.522 -11.302 1.187 1.00 96.06 189 TRP A C 1
ATOM 1484 O O . TRP A 1 189 ? -1.885 -12.306 1.514 1.00 96.06 189 TRP A O 1
ATOM 1494 N N . HIS A 1 190 ? -2.466 -10.820 -0.056 1.00 95.81 190 HIS A N 1
ATOM 1495 C CA . HIS A 1 190 ? -1.581 -11.385 -1.065 1.00 95.81 190 HIS A CA 1
ATOM 1496 C C . HIS A 1 190 ? -0.119 -11.145 -0.697 1.00 95.81 190 HIS A C 1
ATOM 1498 O O . HIS A 1 190 ? 0.704 -12.057 -0.826 1.00 95.81 190 HIS A O 1
ATOM 1504 N N . THR A 1 191 ? 0.189 -9.933 -0.234 1.00 93.94 191 THR A N 1
ATOM 1505 C CA . THR A 1 191 ? 1.535 -9.515 0.161 1.00 93.94 191 THR A CA 1
ATOM 1506 C C . THR A 1 191 ? 1.894 -9.983 1.569 1.00 93.94 191 THR A C 1
ATOM 1508 O O . THR A 1 191 ? 2.972 -10.552 1.747 1.00 93.94 191 THR A O 1
ATOM 1511 N N . ASP A 1 192 ? 1.012 -9.783 2.550 1.00 95.31 192 ASP A N 1
ATOM 1512 C CA . ASP A 1 192 ? 1.244 -10.124 3.956 1.00 95.31 192 ASP A CA 1
ATOM 1513 C C . ASP A 1 192 ? -0.003 -10.772 4.597 1.00 95.31 192 ASP A C 1
ATOM 1515 O O . ASP A 1 192 ? -0.834 -10.089 5.210 1.00 95.31 192 ASP A O 1
ATOM 1519 N N . PRO A 1 193 ? -0.162 -12.104 4.468 1.00 95.31 193 PRO A N 1
ATOM 1520 C CA . PRO A 1 193 ? -1.291 -12.813 5.066 1.00 95.31 193 PRO A CA 1
ATOM 1521 C C . PRO A 1 193 ? -1.271 -12.790 6.604 1.00 95.31 193 PRO A C 1
ATOM 1523 O O . PRO A 1 193 ? -2.334 -12.884 7.222 1.00 95.31 193 PRO A O 1
ATOM 1526 N N . ASP A 1 194 ? -0.100 -12.631 7.232 1.00 96.44 194 ASP A N 1
ATOM 1527 C CA . ASP A 1 194 ? 0.026 -12.577 8.692 1.00 96.44 194 ASP A CA 1
ATOM 1528 C C . ASP A 1 194 ? -0.475 -11.244 9.246 1.00 96.44 194 ASP A C 1
ATOM 1530 O O . ASP A 1 194 ? -1.148 -11.220 10.282 1.00 96.44 194 ASP A O 1
ATOM 1534 N N . PHE A 1 195 ? -0.181 -10.138 8.554 1.00 97.31 195 PHE A N 1
ATOM 1535 C CA . PHE A 1 195 ? -0.773 -8.839 8.862 1.00 97.31 195 PHE A CA 1
ATOM 1536 C C . PHE A 1 195 ? -2.287 -8.856 8.660 1.00 97.31 195 PHE A C 1
ATOM 1538 O O . PHE A 1 195 ? -3.013 -8.404 9.543 1.00 97.31 195 PHE A O 1
ATOM 1545 N N . ALA A 1 196 ? -2.770 -9.393 7.537 1.00 97.19 196 ALA A N 1
ATOM 1546 C CA . ALA A 1 196 ? -4.202 -9.445 7.257 1.00 97.19 196 ALA A CA 1
ATOM 1547 C C . ALA A 1 196 ? -4.970 -10.216 8.342 1.00 97.19 196 ALA A C 1
ATOM 1549 O O . ALA A 1 196 ? -6.006 -9.749 8.813 1.00 97.19 196 ALA A O 1
ATOM 1550 N N . ARG A 1 197 ? -4.415 -11.342 8.812 1.00 96.75 197 ARG A N 1
ATOM 1551 C CA . ARG A 1 197 ? -4.974 -12.093 9.943 1.00 96.75 197 ARG A CA 1
ATOM 1552 C C . ARG A 1 197 ? -4.926 -11.303 11.246 1.00 96.75 197 ARG A C 1
ATOM 1554 O O . ARG A 1 197 ? -5.939 -11.192 11.917 1.00 96.75 197 ARG A O 1
ATOM 1561 N N . ALA A 1 198 ? -3.786 -10.689 11.561 1.00 97.62 198 ALA A N 1
ATOM 1562 C CA . ALA A 1 198 ? -3.654 -9.867 12.760 1.00 97.62 198 ALA A CA 1
ATOM 1563 C C . ALA A 1 198 ? -4.630 -8.677 12.781 1.00 97.62 198 ALA A C 1
ATOM 1565 O O . ALA A 1 198 ? -5.078 -8.286 13.853 1.00 97.62 198 ALA A O 1
ATOM 1566 N N . LEU A 1 199 ? -4.952 -8.090 11.623 1.00 98.12 199 LEU A N 1
ATOM 1567 C CA . LEU A 1 199 ? -5.929 -7.007 11.519 1.00 98.12 199 LEU A CA 1
ATOM 1568 C C . LEU A 1 199 ? -7.365 -7.501 11.735 1.00 98.12 199 LEU A C 1
ATOM 1570 O O . LEU A 1 199 ? -8.143 -6.815 12.395 1.00 98.12 199 LEU A O 1
ATOM 1574 N N . LEU A 1 200 ? -7.701 -8.675 11.192 1.00 96.94 200 LEU A N 1
ATOM 1575 C CA . LEU A 1 200 ? -8.994 -9.326 11.405 1.00 96.94 200 LEU A CA 1
ATOM 1576 C C . LEU A 1 200 ? -9.192 -9.659 12.888 1.00 96.94 200 LEU A C 1
ATOM 1578 O O . LEU A 1 200 ? -10.153 -9.192 13.491 1.00 96.94 200 LEU A O 1
ATOM 1582 N N . ASP A 1 201 ? -8.218 -10.340 13.497 1.00 96.44 201 ASP A N 1
ATOM 1583 C CA . ASP A 1 201 ? -8.236 -10.678 14.924 1.00 96.44 201 ASP A CA 1
ATOM 1584 C C . ASP A 1 201 ? -8.339 -9.406 15.796 1.00 96.44 201 ASP A C 1
ATOM 1586 O O . ASP A 1 201 ? -9.055 -9.376 16.796 1.00 96.44 201 ASP A O 1
ATOM 1590 N N . ALA A 1 202 ? -7.665 -8.319 15.397 1.00 97.56 202 ALA A N 1
ATOM 1591 C CA . ALA A 1 202 ? -7.743 -7.033 16.087 1.00 97.56 202 ALA A CA 1
ATOM 1592 C C . ALA A 1 202 ? -9.135 -6.402 16.015 1.00 97.56 202 ALA A C 1
ATOM 1594 O O . ALA A 1 202 ? -9.632 -5.902 17.026 1.00 97.56 202 ALA A O 1
ATOM 1595 N N . ARG A 1 203 ? -9.783 -6.430 14.845 1.00 96.62 203 ARG A N 1
ATOM 1596 C CA . ARG A 1 203 ? -11.169 -5.966 14.699 1.00 96.62 203 ARG A CA 1
ATOM 1597 C C . ARG A 1 203 ? -12.095 -6.767 15.615 1.00 96.62 203 ARG A C 1
ATOM 1599 O O . ARG A 1 203 ? -12.887 -6.156 16.328 1.00 96.62 203 ARG A O 1
ATOM 1606 N N . GLU A 1 204 ? -11.965 -8.093 15.630 1.00 95.81 204 GLU A N 1
ATOM 1607 C CA . GLU A 1 204 ? -12.781 -8.990 16.464 1.00 95.81 204 GLU A CA 1
ATOM 1608 C C . GLU A 1 204 ? -12.562 -8.763 17.967 1.00 95.81 204 GLU A C 1
ATOM 1610 O O . GLU A 1 204 ? -13.513 -8.816 18.744 1.00 95.81 204 GLU A O 1
ATOM 1615 N N . ALA A 1 205 ? -11.336 -8.428 18.379 1.00 97.50 205 ALA A N 1
ATOM 1616 C CA . ALA A 1 205 ? -11.016 -8.063 19.760 1.00 97.50 205 ALA A CA 1
ATOM 1617 C C . ALA A 1 205 ? -11.560 -6.680 20.184 1.00 97.50 205 ALA A C 1
ATOM 1619 O O . ALA A 1 205 ? -11.553 -6.351 21.370 1.00 97.50 205 ALA A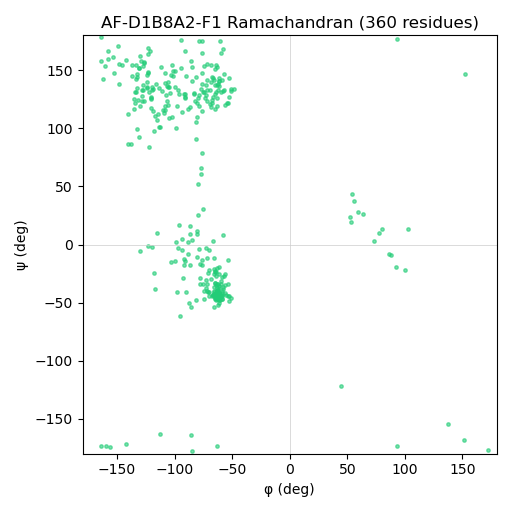 O 1
ATOM 1620 N N . GLY A 1 206 ? -12.034 -5.857 19.240 1.00 97.44 206 GLY A N 1
ATOM 1621 C CA . GLY A 1 206 ? -12.595 -4.527 19.507 1.00 97.44 206 GLY A CA 1
ATOM 1622 C C . GLY A 1 206 ? -11.668 -3.350 19.183 1.00 97.44 206 GLY A C 1
ATOM 1623 O O . GLY A 1 206 ? -11.954 -2.219 19.584 1.00 97.44 206 GLY A O 1
ATOM 1624 N N . VAL A 1 207 ? -10.574 -3.570 18.445 1.00 98.25 207 VAL A N 1
ATOM 1625 C CA . VAL A 1 207 ? -9.726 -2.480 17.937 1.00 98.25 207 VAL A CA 1
ATOM 1626 C C . VAL A 1 207 ? -10.486 -1.701 16.857 1.00 98.25 207 VAL A C 1
ATOM 1628 O O . VAL A 1 207 ? -10.861 -2.238 15.808 1.00 98.25 207 VAL A O 1
ATOM 1631 N N . SER A 1 208 ? -10.675 -0.399 17.081 1.00 97.75 208 SER A N 1
ATOM 1632 C CA . SER A 1 208 ? -11.321 0.498 16.114 1.00 97.75 208 SER A CA 1
ATOM 1633 C C . SER A 1 208 ? -10.437 0.656 14.885 1.00 97.75 208 SER A C 1
ATOM 1635 O O . SER A 1 208 ? -9.291 1.081 14.978 1.00 97.75 208 SER A O 1
ATOM 1637 N N . THR A 1 209 ? -10.939 0.315 13.711 1.00 98.00 209 THR A N 1
ATOM 1638 C CA . THR A 1 209 ? -10.099 0.232 12.517 1.00 98.00 209 THR A CA 1
ATOM 1639 C C . THR A 1 209 ? -10.766 1.009 11.388 1.00 98.00 209 THR A C 1
ATOM 1641 O O . THR A 1 209 ? -11.927 0.780 11.045 1.00 98.00 209 THR A O 1
ATOM 1644 N N . MET A 1 210 ? -10.047 2.027 10.915 1.00 98.25 210 MET A N 1
ATOM 1645 C CA . MET A 1 210 ? -10.561 3.159 10.140 1.00 98.25 210 MET A CA 1
ATOM 1646 C C . MET A 1 210 ? -9.661 3.386 8.931 1.00 98.25 210 MET A C 1
ATOM 1648 O O . MET A 1 210 ? -8.443 3.244 9.041 1.00 98.25 210 MET A O 1
ATOM 1652 N N . ALA A 1 211 ? -10.239 3.771 7.800 1.00 98.44 211 ALA A N 1
ATOM 1653 C CA . ALA A 1 211 ? -9.493 4.114 6.599 1.00 98.44 211 ALA A CA 1
ATOM 1654 C C . ALA A 1 211 ? -10.049 5.412 6.023 1.00 98.44 211 ALA A C 1
ATOM 1656 O O . ALA A 1 211 ? -11.261 5.560 5.881 1.00 98.44 211 ALA A O 1
ATOM 1657 N N . VAL A 1 212 ? -9.159 6.351 5.714 1.00 98.25 212 VAL A N 1
ATOM 1658 C CA . VAL A 1 212 ? -9.524 7.679 5.226 1.00 98.25 212 VAL A CA 1
ATOM 1659 C C . VAL A 1 212 ? -8.690 8.014 3.996 1.00 98.25 212 VAL A C 1
ATOM 1661 O O . VAL A 1 212 ? -7.460 7.981 4.049 1.00 98.25 212 VAL A O 1
ATOM 1664 N N . GLY A 1 213 ? -9.369 8.334 2.898 1.00 97.94 213 GLY A N 1
ATOM 1665 C CA . GLY A 1 213 ? -8.794 8.864 1.671 1.00 97.94 213 GLY A CA 1
ATOM 1666 C C . GLY A 1 213 ? -8.591 10.366 1.782 1.00 97.94 213 GLY A C 1
ATOM 1667 O O . GLY A 1 213 ? -9.511 11.091 2.162 1.00 97.94 213 GLY A O 1
ATOM 1668 N N . ILE A 1 214 ? -7.389 10.828 1.451 1.00 97.06 214 ILE A N 1
ATOM 1669 C CA . ILE A 1 214 ? -7.020 12.244 1.446 1.00 97.06 214 ILE A CA 1
ATOM 1670 C C . ILE A 1 214 ? -6.509 12.665 0.075 1.00 97.06 214 ILE A C 1
ATOM 1672 O O . ILE A 1 214 ? -5.852 11.896 -0.626 1.00 97.06 214 ILE A O 1
ATOM 1676 N N . HIS A 1 215 ? -6.777 13.917 -0.278 1.00 96.56 215 HIS A N 1
ATOM 1677 C CA . HIS A 1 215 ? -6.236 14.550 -1.469 1.00 96.56 215 HIS A CA 1
ATOM 1678 C C . HIS A 1 215 ? -5.362 15.713 -1.027 1.00 96.56 215 HIS A C 1
ATOM 1680 O O . HIS A 1 215 ? -5.862 16.699 -0.484 1.00 96.56 215 HIS A O 1
ATOM 1686 N N . LEU A 1 216 ? -4.059 15.561 -1.223 1.00 94.06 216 LEU A N 1
ATOM 1687 C CA . LEU A 1 216 ? -3.083 16.586 -0.898 1.00 94.06 216 LEU A CA 1
ATOM 1688 C C . LEU A 1 216 ? -2.526 17.192 -2.176 1.00 94.06 216 LEU A C 1
ATOM 1690 O O . LEU A 1 216 ? -2.353 16.490 -3.174 1.00 94.06 216 LEU A O 1
ATOM 1694 N N . ASP A 1 217 ? -2.191 18.471 -2.122 1.00 93.12 217 ASP A N 1
ATOM 1695 C CA . ASP A 1 217 ? -1.274 19.057 -3.085 1.00 93.12 217 ASP A CA 1
ATOM 1696 C C . ASP A 1 217 ? 0.194 18.841 -2.664 1.00 93.12 217 ASP A C 1
ATOM 1698 O O . ASP A 1 217 ? 0.516 18.218 -1.648 1.00 93.12 217 ASP A O 1
ATOM 1702 N N . HIS A 1 218 ? 1.118 19.379 -3.458 1.00 89.62 218 HIS A N 1
ATOM 1703 C CA . HIS A 1 218 ? 2.552 19.300 -3.184 1.00 89.62 218 HIS A CA 1
ATOM 1704 C C . HIS A 1 218 ? 3.015 20.190 -2.018 1.00 89.62 218 HIS A C 1
ATOM 1706 O O . HIS A 1 218 ? 4.195 20.159 -1.678 1.00 89.62 218 HIS A O 1
ATOM 1712 N N . ARG A 1 219 ? 2.126 20.985 -1.417 1.00 88.25 219 ARG A N 1
ATOM 1713 C CA . ARG A 1 219 ? 2.357 21.734 -0.175 1.00 88.25 219 ARG A CA 1
ATOM 1714 C C . ARG A 1 219 ? 1.777 21.015 1.042 1.00 88.25 219 ARG A C 1
ATOM 1716 O O . ARG A 1 219 ? 1.947 21.488 2.162 1.00 88.25 219 ARG A O 1
ATOM 1723 N N . LEU A 1 220 ? 1.202 19.826 0.833 1.00 89.75 220 LEU A N 1
ATOM 1724 C CA . LEU A 1 220 ? 0.486 19.035 1.832 1.00 89.75 220 LEU A CA 1
ATOM 1725 C C . LEU A 1 220 ? -0.776 19.742 2.345 1.00 89.75 220 LEU A C 1
ATOM 1727 O O . LEU A 1 220 ? -1.225 19.476 3.461 1.00 89.75 220 LEU A O 1
ATOM 1731 N N . GLU A 1 221 ? -1.361 20.615 1.526 1.00 90.62 221 GLU A N 1
ATOM 1732 C CA . GLU A 1 221 ? -2.665 21.215 1.776 1.00 90.62 221 GLU A CA 1
ATOM 1733 C C . GLU A 1 221 ? -3.773 20.280 1.281 1.00 90.62 221 GLU A C 1
ATOM 1735 O O . GLU A 1 221 ? -3.656 19.641 0.233 1.00 90.62 221 GLU A O 1
ATOM 1740 N N . LEU A 1 222 ? -4.863 20.184 2.047 1.00 94.00 222 LEU A N 1
ATOM 1741 C CA . LEU A 1 222 ? -6.032 19.401 1.651 1.00 94.00 222 LEU A CA 1
ATOM 1742 C C . LEU A 1 222 ? -6.775 20.097 0.513 1.00 94.00 222 LEU A C 1
ATOM 1744 O O . LEU A 1 222 ? -7.248 21.219 0.674 1.00 94.00 222 LEU A O 1
ATOM 1748 N N . LEU A 1 223 ? -6.950 19.384 -0.596 1.00 95.38 223 LEU A N 1
ATOM 1749 C CA . LEU A 1 223 ? -7.700 19.860 -1.760 1.00 95.38 223 LEU A CA 1
ATOM 1750 C C . LEU A 1 223 ? -9.209 19.588 -1.661 1.00 95.38 223 LEU A C 1
ATOM 1752 O O . LEU A 1 223 ? -10.000 20.194 -2.378 1.00 95.38 223 LEU A O 1
ATOM 1756 N N . GLN A 1 224 ? -9.614 18.676 -0.780 1.00 94.62 224 GLN A N 1
ATOM 1757 C CA . GLN A 1 224 ? -11.007 18.334 -0.486 1.00 94.62 224 GLN A CA 1
ATOM 1758 C C . GLN A 1 224 ? -11.100 17.695 0.901 1.00 94.62 224 GLN A C 1
ATOM 1760 O O . GLN A 1 224 ? -10.085 17.294 1.481 1.00 94.62 224 GLN A O 1
ATOM 1765 N N . GLU A 1 225 ? -12.321 17.575 1.422 1.00 94.75 225 GLU A N 1
ATOM 1766 C CA . GLU A 1 225 ? -12.553 16.870 2.680 1.00 94.75 225 GLU A CA 1
ATOM 1767 C C . GLU A 1 225 ? -12.136 15.393 2.583 1.00 94.75 225 GLU A C 1
ATOM 1769 O O . GLU A 1 225 ? -12.356 14.753 1.544 1.00 94.75 225 GLU A O 1
ATOM 1774 N N . PRO A 1 226 ? -11.530 14.841 3.650 1.00 96.75 226 PRO A N 1
ATOM 1775 C CA . PRO A 1 226 ? -11.212 13.427 3.700 1.00 96.75 226 PRO A CA 1
ATOM 1776 C C . PRO A 1 226 ? -12.468 12.560 3.617 1.00 96.75 226 PRO A C 1
ATOM 1778 O O . PRO A 1 226 ? -13.507 12.880 4.192 1.00 96.75 226 PRO A O 1
ATOM 1781 N N . ARG A 1 227 ? -12.356 11.421 2.937 1.00 95.81 227 ARG A N 1
ATOM 1782 C CA . ARG A 1 227 ? -13.459 10.471 2.765 1.00 95.81 227 ARG A CA 1
ATOM 1783 C C . ARG A 1 227 ? -13.185 9.192 3.538 1.00 95.81 227 ARG A C 1
ATOM 1785 O O . ARG A 1 227 ? -12.110 8.620 3.401 1.00 95.81 227 ARG A O 1
ATOM 1792 N N . GLU A 1 228 ? -14.158 8.707 4.298 1.00 97.69 228 GLU A N 1
ATOM 1793 C CA . GLU A 1 228 ? -14.076 7.385 4.924 1.00 97.69 228 GLU A CA 1
ATOM 1794 C C . GLU A 1 228 ? -14.239 6.266 3.882 1.00 97.69 228 GLU A C 1
ATOM 1796 O O . GLU A 1 228 ? -15.082 6.344 2.983 1.00 97.69 228 GLU A O 1
ATOM 1801 N N . LEU A 1 229 ? -13.413 5.227 3.997 1.00 98.25 229 LEU A N 1
ATOM 1802 C CA . LEU A 1 229 ? -13.426 4.049 3.133 1.00 98.25 229 LEU A CA 1
ATOM 1803 C C . LEU A 1 229 ? -14.034 2.865 3.883 1.00 98.25 229 LEU A C 1
ATOM 1805 O O . LEU A 1 229 ? -13.714 2.619 5.047 1.00 98.25 229 LEU A O 1
ATOM 1809 N N . ALA A 1 230 ? -14.841 2.071 3.180 1.00 97.06 230 ALA A N 1
ATOM 1810 C CA . ALA A 1 230 ? -15.347 0.814 3.719 1.00 97.06 230 ALA A CA 1
ATOM 1811 C C . ALA A 1 230 ? -14.201 -0.189 3.938 1.00 97.06 230 ALA A C 1
ATOM 1813 O O . ALA A 1 230 ? -13.305 -0.304 3.102 1.00 97.06 230 ALA A O 1
ATOM 1814 N N . ILE A 1 231 ? -14.253 -0.956 5.030 1.00 96.75 231 ILE A N 1
ATOM 1815 C CA . ILE A 1 231 ? -13.279 -2.016 5.325 1.00 96.75 231 ILE A CA 1
ATOM 1816 C C . ILE A 1 231 ? -14.017 -3.358 5.481 1.00 96.75 231 ILE A C 1
ATOM 1818 O O . ILE A 1 231 ? -14.332 -3.751 6.609 1.00 96.75 231 ILE A O 1
ATOM 1822 N N . PRO A 1 232 ? -14.318 -4.070 4.379 1.00 93.75 232 PRO A N 1
ATOM 1823 C CA . PRO A 1 232 ? -15.056 -5.336 4.407 1.00 93.75 232 PRO A CA 1
ATOM 1824 C C . PRO A 1 232 ? -14.160 -6.512 4.850 1.00 93.75 232 PRO A C 1
ATOM 1826 O O . PRO A 1 232 ? -13.855 -7.408 4.069 1.00 93.75 232 PRO A O 1
ATOM 1829 N N . LEU A 1 233 ? -13.695 -6.506 6.108 1.00 88.06 233 LEU A N 1
ATOM 1830 C CA . LEU A 1 233 ? -12.742 -7.512 6.615 1.00 88.06 233 LEU A CA 1
ATOM 1831 C C . LEU A 1 233 ? -13.299 -8.941 6.624 1.00 88.06 233 LEU A C 1
ATOM 1833 O O . LEU A 1 233 ? -12.539 -9.877 6.391 1.00 88.06 233 LEU A O 1
ATOM 1837 N N . GLU A 1 234 ? -14.598 -9.119 6.871 1.00 85.94 234 GLU A N 1
ATOM 1838 C CA . GLU A 1 234 ? -15.209 -10.455 6.962 1.00 85.94 234 GLU A CA 1
ATOM 1839 C C . GLU A 1 234 ? -15.078 -11.245 5.655 1.00 85.94 234 GLU A C 1
ATOM 1841 O O . GLU A 1 234 ? -14.759 -12.436 5.666 1.00 85.94 234 GLU A O 1
ATOM 1846 N N . GLY A 1 235 ? -15.209 -10.545 4.528 1.00 88.38 235 GLY A N 1
ATOM 1847 C CA . GLY A 1 235 ? -15.040 -11.089 3.186 1.00 88.38 235 GLY A CA 1
ATOM 1848 C C . GLY A 1 235 ? -13.642 -11.607 2.872 1.00 88.38 235 GLY A C 1
ATOM 1849 O O . GLY A 1 235 ? -13.449 -12.444 1.999 1.00 88.38 235 GLY A O 1
ATOM 1850 N N . VAL A 1 236 ? -12.633 -11.161 3.623 1.00 90.75 236 VAL A N 1
ATOM 1851 C CA . VAL A 1 236 ? -11.232 -11.537 3.391 1.00 90.75 236 VAL A CA 1
ATOM 1852 C C . VAL A 1 236 ? -10.925 -12.941 3.914 1.00 90.75 236 VAL A C 1
ATOM 1854 O O . VAL A 1 236 ? -10.042 -13.625 3.384 1.00 90.75 236 VAL A O 1
ATOM 1857 N N . ARG A 1 237 ? -11.635 -13.399 4.954 1.00 91.12 237 ARG A N 1
ATOM 1858 C CA . ARG A 1 237 ? -11.316 -14.629 5.699 1.00 91.12 237 ARG A CA 1
ATOM 1859 C C . ARG A 1 237 ? -11.159 -15.874 4.804 1.00 91.12 237 ARG A C 1
ATOM 1861 O O . ARG A 1 237 ? -10.163 -16.580 4.998 1.00 91.12 237 ARG A O 1
ATOM 1868 N N . PRO A 1 238 ? -12.030 -16.145 3.809 1.00 91.50 238 PRO A N 1
ATOM 1869 C CA . PRO A 1 238 ? -11.879 -17.297 2.913 1.00 91.50 238 PRO A CA 1
ATOM 1870 C C . PRO A 1 238 ? -10.583 -17.288 2.086 1.00 91.50 238 PRO A C 1
ATOM 1872 O O . PRO A 1 238 ? -10.077 -18.346 1.710 1.00 91.50 238 PRO A O 1
ATOM 1875 N N . HIS A 1 239 ? -10.004 -16.110 1.834 1.00 93.62 239 HIS A N 1
ATOM 1876 C CA . HIS A 1 239 ? -8.825 -15.936 0.979 1.00 93.62 239 HIS A CA 1
ATOM 1877 C C . HIS A 1 239 ? -7.501 -15.952 1.765 1.00 93.62 239 HIS A C 1
ATOM 1879 O O . HIS A 1 239 ? -6.427 -15.982 1.158 1.00 93.62 239 HIS A O 1
ATOM 1885 N N . LEU A 1 240 ? -7.542 -16.013 3.106 1.00 92.25 240 LEU A N 1
ATOM 1886 C CA . LEU A 1 240 ? -6.368 -16.096 3.993 1.00 92.25 240 LEU A CA 1
ATOM 1887 C C . LEU A 1 240 ? -5.702 -17.489 4.018 1.00 92.25 240 LEU A C 1
ATOM 1889 O O . LEU A 1 240 ? -5.130 -17.891 5.031 1.00 92.25 240 LEU A O 1
ATOM 1893 N N . ALA A 1 241 ? -5.749 -18.244 2.925 1.00 91.62 241 ALA A N 1
ATOM 1894 C CA . ALA A 1 241 ? -5.091 -19.542 2.796 1.00 91.62 241 ALA A CA 1
ATOM 1895 C C . ALA A 1 241 ? -3.791 -19.432 1.978 1.00 91.62 241 ALA A C 1
ATOM 1897 O O . ALA A 1 241 ? -3.647 -18.553 1.125 1.00 91.62 241 ALA A O 1
ATOM 1898 N N . ASP A 1 242 ? -2.833 -20.347 2.189 1.00 95.56 242 ASP A N 1
ATOM 1899 C CA . ASP A 1 242 ? -1.632 -20.438 1.337 1.00 95.56 242 ASP A CA 1
ATOM 1900 C C . ASP A 1 242 ? -1.953 -21.110 -0.005 1.00 95.56 242 ASP A C 1
ATOM 1902 O O . ASP A 1 242 ? -1.425 -22.168 -0.352 1.00 95.56 242 ASP A O 1
ATOM 1906 N N . ARG A 1 243 ? -2.857 -20.486 -0.758 1.00 96.38 243 ARG A N 1
ATOM 1907 C CA . ARG A 1 243 ? -3.350 -20.955 -2.046 1.00 96.38 243 ARG A CA 1
ATOM 1908 C C . ARG A 1 243 ? -3.568 -19.794 -3.005 1.00 96.38 243 ARG A C 1
ATOM 1910 O O . ARG A 1 243 ? -3.675 -18.644 -2.579 1.00 96.38 243 ARG A O 1
ATOM 1917 N N . GLY A 1 244 ? -3.595 -20.093 -4.295 1.00 96.88 244 GLY A N 1
ATOM 1918 C CA . GLY A 1 244 ? -3.763 -19.102 -5.350 1.00 96.88 244 GLY A CA 1
ATOM 1919 C C . GLY A 1 244 ? -2.831 -19.342 -6.529 1.00 96.88 244 GLY A C 1
ATOM 1920 O O . GLY A 1 244 ? -2.363 -20.458 -6.766 1.00 96.88 244 GLY A O 1
ATOM 1921 N N . ALA A 1 245 ? -2.537 -18.268 -7.252 1.00 97.38 245 ALA A N 1
ATOM 1922 C CA . ALA A 1 245 ? -1.548 -18.244 -8.323 1.00 97.38 245 ALA A CA 1
ATOM 1923 C C . ALA A 1 245 ? -0.493 -17.166 -8.046 1.00 97.38 245 ALA A C 1
ATOM 1925 O O . ALA A 1 245 ? -0.651 -16.321 -7.166 1.00 97.38 245 ALA A O 1
ATOM 1926 N N . PHE A 1 246 ? 0.593 -17.180 -8.808 1.00 97.06 246 PHE A N 1
ATOM 1927 C CA . PHE A 1 246 ? 1.517 -16.062 -8.889 1.00 97.06 246 PHE A CA 1
ATOM 1928 C C . PHE A 1 246 ? 1.822 -15.715 -10.343 1.00 97.06 246 PHE A C 1
ATOM 1930 O O . PHE A 1 246 ? 1.817 -16.581 -11.220 1.00 97.06 246 PHE A O 1
ATOM 1937 N N . LEU A 1 247 ? 2.133 -14.441 -10.557 1.00 96.06 247 LEU A N 1
ATOM 1938 C CA . LEU A 1 247 ? 2.689 -13.916 -11.795 1.00 96.06 247 LEU A CA 1
ATOM 1939 C C . LEU A 1 247 ? 4.164 -13.584 -11.556 1.00 96.06 247 LEU A C 1
ATOM 1941 O O . LEU A 1 247 ? 4.488 -12.902 -10.584 1.00 96.06 247 LEU A O 1
ATOM 1945 N N . ALA A 1 248 ? 5.072 -14.064 -12.401 1.00 93.94 248 ALA A N 1
ATOM 1946 C CA . ALA A 1 248 ? 6.498 -13.773 -12.297 1.00 93.94 248 ALA A CA 1
ATOM 1947 C C . ALA A 1 248 ? 7.019 -13.094 -13.564 1.00 93.94 248 ALA A C 1
ATOM 1949 O O . ALA A 1 248 ? 6.889 -13.628 -14.658 1.00 93.94 248 ALA A O 1
ATOM 1950 N N . MET A 1 249 ? 7.638 -11.927 -13.406 1.00 90.56 249 MET A N 1
ATOM 1951 C CA . MET A 1 249 ? 8.287 -11.189 -14.486 1.00 90.56 249 MET A CA 1
ATOM 1952 C C . MET A 1 249 ? 9.759 -11.573 -14.568 1.00 90.56 249 MET A C 1
ATOM 1954 O O . MET A 1 249 ? 10.481 -11.502 -13.568 1.00 90.56 249 MET A O 1
ATOM 1958 N N . MET A 1 250 ? 10.213 -11.919 -15.764 1.00 87.81 250 MET A N 1
ATOM 1959 C CA . MET A 1 250 ? 11.598 -12.241 -16.076 1.00 87.81 250 MET A CA 1
ATOM 1960 C C . MET A 1 250 ? 12.062 -11.400 -17.266 1.00 87.81 250 MET A C 1
ATOM 1962 O O . MET A 1 250 ? 11.354 -11.313 -18.266 1.00 87.81 250 MET A O 1
ATOM 1966 N N . ALA A 1 251 ? 13.238 -10.789 -17.171 1.00 82.50 251 ALA A N 1
ATOM 1967 C CA . ALA A 1 251 ? 13.804 -9.950 -18.227 1.00 82.50 251 ALA A CA 1
ATOM 1968 C C . ALA A 1 251 ? 14.989 -10.641 -18.901 1.00 82.50 251 ALA A C 1
ATOM 1970 O O . ALA A 1 251 ? 15.805 -11.252 -18.212 1.00 82.50 251 ALA A O 1
ATOM 1971 N N . HIS A 1 252 ? 15.079 -10.530 -20.226 1.00 74.62 252 HIS A N 1
ATOM 1972 C CA . HIS A 1 252 ? 16.209 -11.013 -21.020 1.00 74.62 252 HIS A CA 1
ATOM 1973 C C . HIS A 1 252 ? 17.077 -9.807 -21.390 1.00 74.62 252 HIS A C 1
ATOM 1975 O O . HIS A 1 252 ? 16.636 -8.963 -22.161 1.00 74.62 252 HIS A O 1
ATOM 1981 N N . GLY A 1 253 ? 18.268 -9.701 -20.802 1.00 62.78 253 GLY A N 1
ATOM 1982 C CA . GLY A 1 253 ? 19.114 -8.507 -20.907 1.00 62.78 253 GLY A CA 1
ATOM 1983 C C . GLY A 1 253 ? 20.019 -8.360 -19.682 1.00 62.78 253 GLY A C 1
ATOM 1984 O O . GLY A 1 253 ? 19.669 -8.801 -18.584 1.00 62.78 253 GLY A O 1
ATOM 1985 N N . GLY A 1 254 ? 21.226 -7.818 -19.874 1.00 53.09 254 GLY A N 1
ATOM 1986 C CA . GLY A 1 254 ? 22.280 -7.751 -18.851 1.00 53.09 254 GLY A CA 1
ATOM 1987 C C . GLY A 1 254 ? 21.904 -6.950 -17.591 1.00 53.09 254 GLY A C 1
ATOM 1988 O O . GLY A 1 254 ? 20.857 -6.322 -17.508 1.00 53.09 254 GLY A O 1
ATOM 1989 N N . GLN A 1 255 ? 22.795 -6.937 -16.590 1.00 48.16 255 GLN A N 1
ATOM 1990 C CA . GLN A 1 255 ? 22.565 -6.452 -15.208 1.00 48.16 255 GLN A CA 1
ATOM 1991 C C . GLN A 1 255 ? 22.112 -4.976 -15.016 1.00 48.16 255 GLN A C 1
ATOM 1993 O O . GLN A 1 255 ? 22.076 -4.495 -13.882 1.00 48.16 255 GLN A O 1
ATOM 1998 N N . GLN A 1 256 ? 21.777 -4.228 -16.072 1.00 49.72 256 GLN A N 1
ATOM 1999 C CA . GLN A 1 256 ? 21.487 -2.788 -16.022 1.00 49.72 256 GLN A CA 1
ATOM 2000 C C . GLN A 1 256 ? 20.000 -2.410 -15.857 1.00 49.72 256 GLN A C 1
ATOM 2002 O O . GLN A 1 256 ? 19.691 -1.220 -15.792 1.00 49.72 256 GLN A O 1
ATOM 2007 N N . GLY A 1 257 ? 19.101 -3.382 -15.672 1.00 55.28 257 GLY A N 1
ATOM 2008 C CA . GLY A 1 257 ? 17.663 -3.142 -15.480 1.00 55.28 257 GLY A CA 1
ATOM 2009 C C . GLY A 1 257 ? 16.870 -3.206 -16.787 1.00 55.28 257 GLY A C 1
ATOM 2010 O O . GLY A 1 257 ? 17.453 -3.412 -17.839 1.00 55.28 257 GLY A O 1
ATOM 2011 N N . LEU A 1 258 ? 15.543 -3.063 -16.697 1.00 59.94 258 LEU A N 1
ATOM 2012 C CA . LEU A 1 258 ? 14.627 -3.134 -17.844 1.00 59.94 258 LEU A CA 1
ATOM 2013 C C . LEU A 1 258 ? 14.925 -2.007 -18.841 1.00 59.94 258 LEU A C 1
ATOM 2015 O O . LEU A 1 258 ? 14.801 -0.838 -18.464 1.00 59.94 258 LEU A O 1
ATOM 2019 N N . GLN A 1 259 ? 15.290 -2.347 -20.078 1.00 60.41 259 GLN A N 1
ATOM 2020 C CA . GLN A 1 259 ? 15.439 -1.376 -21.163 1.00 60.41 259 GLN A CA 1
ATOM 2021 C C . GLN A 1 259 ? 14.249 -1.439 -22.123 1.00 60.41 259 GLN A C 1
ATOM 2023 O O . GLN A 1 259 ? 13.659 -2.493 -22.366 1.00 60.41 259 GLN A O 1
ATOM 2028 N N . GLU A 1 260 ? 13.877 -0.281 -22.662 1.00 64.94 260 GLU A N 1
ATOM 2029 C CA . GLU A 1 260 ? 12.853 -0.190 -23.699 1.00 64.94 260 GLU A CA 1
ATOM 2030 C C . GLU A 1 260 ? 13.292 -0.977 -24.943 1.00 64.94 260 GLU A C 1
ATOM 2032 O O . GLU A 1 260 ? 14.452 -0.916 -25.351 1.00 64.94 260 GLU A O 1
ATOM 2037 N N . GLY A 1 261 ? 12.371 -1.744 -25.527 1.00 65.00 261 GLY A N 1
ATOM 2038 C CA . GLY A 1 261 ? 12.644 -2.619 -26.668 1.00 65.00 261 GLY A CA 1
ATOM 2039 C C . GLY A 1 261 ? 13.127 -4.031 -26.311 1.00 65.00 261 GLY A C 1
ATOM 2040 O O . GLY A 1 261 ? 13.170 -4.877 -27.203 1.00 65.00 261 GLY A O 1
ATOM 2041 N N . GLU A 1 262 ? 13.437 -4.332 -25.043 1.00 75.00 262 GLU A N 1
ATOM 2042 C CA . GLU A 1 262 ? 13.683 -5.718 -24.617 1.00 75.00 262 GLU A CA 1
ATOM 2043 C C . GLU A 1 262 ? 12.364 -6.508 -24.480 1.00 75.00 262 GLU A C 1
ATOM 2045 O O . GLU A 1 262 ? 11.259 -5.960 -24.439 1.00 75.00 262 GLU A O 1
ATOM 2050 N N . GLU A 1 263 ? 12.468 -7.835 -24.401 1.00 80.31 263 GLU A N 1
ATOM 2051 C CA . GLU A 1 263 ? 11.316 -8.726 -24.253 1.00 80.31 263 GLU A CA 1
ATOM 2052 C C . GLU A 1 263 ? 11.245 -9.294 -22.827 1.00 80.31 263 GLU A C 1
ATOM 2054 O O . GLU A 1 263 ? 12.166 -9.966 -22.341 1.00 80.31 263 GLU A O 1
ATOM 2059 N N . LEU A 1 264 ? 10.115 -9.072 -22.150 1.00 87.25 264 LEU A N 1
ATOM 2060 C CA . LEU A 1 264 ? 9.799 -9.748 -20.898 1.00 87.25 264 LEU A CA 1
ATOM 2061 C C . LEU A 1 264 ? 9.234 -11.131 -21.169 1.00 87.25 264 LEU A C 1
ATOM 2063 O O . LEU A 1 264 ? 8.436 -11.345 -22.077 1.00 87.25 264 LEU A O 1
ATOM 2067 N N . THR A 1 265 ? 9.580 -12.068 -20.298 1.00 90.12 265 THR A N 1
ATOM 2068 C CA . THR A 1 265 ? 8.814 -13.298 -20.121 1.00 90.12 265 THR A CA 1
ATOM 2069 C C . THR A 1 265 ? 8.042 -13.210 -18.822 1.00 90.12 265 THR A C 1
ATOM 2071 O O . THR A 1 265 ? 8.624 -13.048 -17.751 1.00 90.12 265 THR A O 1
ATOM 2074 N N . VAL A 1 266 ? 6.723 -13.290 -18.926 1.00 93.12 266 VAL A N 1
ATOM 2075 C CA . VAL A 1 266 ? 5.808 -13.249 -17.795 1.00 93.12 266 VAL A CA 1
ATOM 2076 C C . VAL A 1 266 ? 5.203 -14.633 -17.615 1.00 93.12 266 VAL A C 1
ATOM 2078 O O . VAL A 1 266 ? 4.458 -15.108 -18.465 1.00 93.12 266 VAL A O 1
ATOM 2081 N N . HIS A 1 267 ? 5.548 -15.284 -16.512 1.00 94.56 267 HIS A N 1
ATOM 2082 C CA . HIS A 1 267 ? 5.024 -16.591 -16.141 1.00 94.56 267 HIS A CA 1
ATOM 2083 C C . HIS A 1 267 ? 3.772 -16.433 -15.281 1.00 94.56 267 HIS A C 1
ATOM 2085 O O . HIS A 1 267 ? 3.816 -15.746 -14.259 1.00 94.56 267 HIS A O 1
ATOM 2091 N N . VAL A 1 268 ? 2.691 -17.121 -15.636 1.00 96.19 268 VAL A N 1
ATOM 2092 C CA . VAL A 1 268 ? 1.490 -17.276 -14.811 1.00 96.19 268 VAL A CA 1
ATOM 2093 C C . VAL A 1 268 ? 1.410 -18.718 -14.332 1.00 96.19 268 VAL A C 1
ATOM 2095 O O . VAL A 1 268 ? 1.244 -19.656 -15.113 1.00 96.19 268 VAL A O 1
ATOM 2098 N N . SER A 1 269 ? 1.502 -18.906 -13.020 1.00 96.12 269 SER A N 1
ATOM 2099 C CA . SER A 1 269 ? 1.423 -20.235 -12.423 1.00 96.12 269 SER A CA 1
ATOM 2100 C C . SER A 1 269 ? -0.023 -20.760 -12.421 1.00 96.12 269 SER A C 1
ATOM 2102 O O . SER A 1 269 ? -0.953 -19.956 -12.275 1.00 96.12 269 SER A O 1
ATOM 2104 N N . PRO A 1 270 ? -0.253 -22.086 -12.420 1.00 95.25 270 PRO A N 1
ATOM 2105 C CA . PRO A 1 270 ? -1.588 -22.624 -12.192 1.00 95.25 270 PRO A CA 1
ATOM 2106 C C . PRO A 1 270 ? -2.086 -22.271 -10.788 1.00 95.25 270 PRO A C 1
ATOM 2108 O O . PRO A 1 270 ? -1.293 -22.109 -9.853 1.00 95.25 270 PRO A O 1
ATOM 2111 N N . HIS A 1 271 ? -3.396 -22.174 -10.617 1.00 96.25 271 HIS A N 1
ATOM 2112 C CA . HIS A 1 271 ? -3.993 -21.996 -9.305 1.00 96.25 271 HIS A CA 1
ATOM 2113 C C . HIS A 1 271 ? -3.803 -23.276 -8.479 1.00 96.25 271 HIS A C 1
ATOM 2115 O O . HIS A 1 271 ? -3.922 -24.384 -8.999 1.00 96.25 271 HIS A O 1
ATOM 2121 N N . GLY A 1 272 ? -3.491 -23.140 -7.193 1.00 96.06 272 GLY A N 1
ATOM 2122 C CA . GLY A 1 272 ? -3.428 -24.279 -6.283 1.00 96.06 272 GLY A CA 1
ATOM 2123 C C . GLY A 1 272 ? -2.864 -23.928 -4.915 1.00 96.06 272 GLY A C 1
ATOM 2124 O O . GLY A 1 272 ? -2.529 -22.776 -4.641 1.00 96.06 272 GLY A O 1
ATOM 2125 N N . ASP A 1 273 ? -2.730 -24.943 -4.070 1.00 96.38 273 ASP A N 1
ATOM 2126 C CA . ASP A 1 273 ? -2.224 -24.800 -2.706 1.00 96.38 273 ASP A CA 1
ATOM 2127 C C . ASP A 1 273 ? -0.690 -24.687 -2.653 1.00 96.38 273 ASP A C 1
ATOM 2129 O O . ASP A 1 273 ? 0.019 -24.806 -3.663 1.00 96.38 273 ASP A O 1
ATOM 2133 N N . LEU A 1 274 ? -0.169 -24.458 -1.444 1.00 95.81 274 LEU A N 1
ATOM 2134 C CA . LEU A 1 274 ? 1.255 -24.289 -1.147 1.00 95.81 274 LEU A CA 1
ATOM 2135 C C . LEU A 1 274 ? 1.891 -23.167 -1.980 1.00 95.81 274 LEU A C 1
ATOM 2137 O O . LEU A 1 274 ? 3.034 -23.288 -2.443 1.00 95.81 274 LEU A O 1
ATOM 2141 N N . LEU A 1 275 ? 1.144 -22.079 -2.198 1.00 96.06 275 LEU A N 1
ATOM 2142 C CA . LEU A 1 275 ? 1.550 -20.966 -3.057 1.00 96.06 275 LEU A CA 1
ATOM 2143 C C . LEU A 1 275 ? 2.931 -20.425 -2.657 1.00 96.06 275 LEU A C 1
ATOM 2145 O O . LEU A 1 275 ? 3.807 -20.264 -3.511 1.00 96.06 275 LEU A O 1
ATOM 2149 N N . SER A 1 276 ? 3.180 -20.245 -1.360 1.00 94.88 276 SER A N 1
ATOM 2150 C CA . SER A 1 276 ? 4.463 -19.740 -0.855 1.00 94.88 276 SER A CA 1
ATOM 2151 C C . SER A 1 276 ? 5.628 -20.687 -1.182 1.00 94.88 276 SER A C 1
ATOM 2153 O O . SER A 1 276 ? 6.701 -20.247 -1.610 1.00 94.88 276 SER A O 1
ATOM 2155 N N . ARG A 1 277 ? 5.416 -22.008 -1.075 1.00 95.31 277 ARG A N 1
ATOM 2156 C CA . ARG A 1 277 ? 6.420 -23.022 -1.454 1.00 95.31 277 ARG A CA 1
ATOM 2157 C C . ARG A 1 277 ? 6.700 -22.995 -2.956 1.00 95.31 277 ARG A C 1
ATOM 2159 O O . ARG A 1 277 ? 7.865 -23.084 -3.353 1.00 95.31 277 ARG A O 1
ATOM 2166 N N . ARG A 1 278 ? 5.654 -22.871 -3.777 1.00 95.38 278 ARG A N 1
ATOM 2167 C CA . ARG A 1 278 ? 5.743 -22.831 -5.245 1.00 95.38 278 ARG A CA 1
ATOM 2168 C C . ARG A 1 278 ? 6.489 -21.587 -5.726 1.00 95.38 278 ARG A C 1
ATOM 2170 O O . ARG A 1 278 ? 7.424 -21.720 -6.513 1.00 95.38 278 ARG A O 1
ATOM 2177 N N . MET A 1 279 ? 6.183 -20.414 -5.170 1.00 95.38 279 MET A N 1
ATOM 2178 C CA . MET A 1 279 ? 6.929 -19.174 -5.429 1.00 95.38 279 MET A CA 1
ATOM 2179 C C . MET A 1 279 ? 8.407 -19.304 -5.041 1.00 95.38 279 MET A C 1
ATOM 2181 O O . MET A 1 279 ? 9.293 -18.914 -5.802 1.00 95.38 279 MET A O 1
ATOM 2185 N N . GLY A 1 280 ? 8.697 -19.896 -3.877 1.00 95.00 280 GLY A N 1
ATOM 2186 C CA . GLY A 1 280 ? 10.071 -20.137 -3.437 1.00 95.00 280 GLY A CA 1
ATOM 2187 C C . GLY A 1 280 ? 10.837 -21.089 -4.362 1.00 95.00 280 GLY A C 1
ATOM 2188 O O . GLY A 1 280 ? 12.015 -20.867 -4.646 1.00 95.00 280 GLY A O 1
ATOM 2189 N N . ALA A 1 281 ? 10.179 -22.141 -4.857 1.00 93.62 281 ALA A N 1
ATOM 2190 C CA . ALA A 1 281 ? 10.761 -23.066 -5.826 1.00 93.62 281 ALA A CA 1
ATOM 2191 C C . ALA A 1 281 ? 11.049 -22.382 -7.171 1.00 93.62 281 ALA A C 1
ATOM 2193 O O . ALA A 1 281 ? 12.154 -22.536 -7.692 1.00 93.62 281 ALA A O 1
ATOM 2194 N N . PHE A 1 282 ? 10.106 -21.580 -7.676 1.00 93.38 282 PHE A N 1
ATOM 2195 C CA . PHE A 1 282 ? 10.275 -20.803 -8.904 1.00 93.38 282 PHE A CA 1
ATOM 2196 C C . PHE A 1 282 ? 11.434 -19.806 -8.787 1.00 93.38 282 PHE A C 1
ATOM 2198 O O . PHE A 1 282 ? 12.308 -19.769 -9.648 1.00 93.38 282 PHE A O 1
ATOM 2205 N N . SER A 1 283 ? 11.514 -19.069 -7.676 1.00 92.75 283 SER A N 1
ATOM 2206 C CA . SER A 1 283 ? 12.602 -18.117 -7.421 1.00 92.75 283 SER A CA 1
ATOM 2207 C C . SER A 1 283 ? 13.983 -18.786 -7.436 1.00 92.75 283 SER A C 1
ATOM 2209 O O . SER A 1 283 ? 14.893 -18.331 -8.130 1.00 92.75 283 SER A O 1
ATOM 2211 N N . ARG A 1 284 ? 14.137 -19.933 -6.755 1.00 91.94 284 ARG A N 1
ATOM 2212 C CA . ARG A 1 284 ? 15.390 -20.714 -6.777 1.00 91.94 284 ARG A CA 1
ATOM 2213 C C . ARG A 1 284 ? 15.712 -21.289 -8.153 1.00 91.94 284 ARG A C 1
ATOM 2215 O O . ARG A 1 284 ? 16.883 -21.474 -8.479 1.00 91.94 284 ARG A O 1
ATOM 2222 N N . TRP A 1 285 ? 14.701 -21.657 -8.933 1.00 90.38 285 TRP A N 1
ATOM 2223 C CA . TRP A 1 285 ? 14.899 -22.088 -10.311 1.00 90.38 285 TRP A CA 1
ATOM 2224 C C . TRP A 1 285 ? 15.418 -20.929 -11.169 1.00 90.38 285 TRP A C 1
ATOM 2226 O O . TRP A 1 285 ? 16.510 -21.055 -11.714 1.00 90.38 285 TRP A O 1
ATOM 2236 N N . ALA A 1 286 ? 14.740 -19.780 -11.173 1.00 88.00 286 ALA A N 1
ATOM 2237 C CA . ALA A 1 286 ? 15.138 -18.616 -11.964 1.00 88.00 286 ALA A CA 1
ATOM 2238 C C . ALA A 1 286 ? 16.556 -18.121 -11.615 1.00 88.00 286 ALA A C 1
ATOM 2240 O O . ALA A 1 286 ? 17.352 -17.823 -12.502 1.00 88.00 286 ALA A O 1
ATOM 2241 N N . GLN A 1 287 ? 16.920 -18.122 -10.327 1.00 87.12 287 GLN A N 1
ATOM 2242 C CA . GLN A 1 287 ? 18.280 -17.790 -9.882 1.00 87.12 287 GLN A CA 1
ATOM 2243 C C . GLN A 1 287 ? 19.347 -18.765 -10.401 1.00 87.12 287 GLN A C 1
ATOM 2245 O O . GLN A 1 287 ? 20.466 -18.348 -10.690 1.00 87.12 287 GLN A O 1
ATOM 2250 N N . ARG A 1 288 ? 19.040 -20.067 -10.489 1.00 87.62 288 ARG A N 1
ATOM 2251 C CA . ARG A 1 288 ? 19.974 -21.062 -11.041 1.00 87.62 288 ARG A CA 1
ATOM 2252 C C . ARG A 1 288 ? 20.129 -20.898 -12.549 1.00 87.62 288 ARG A C 1
ATOM 2254 O O . ARG A 1 288 ? 21.255 -20.971 -13.026 1.00 87.62 288 ARG A O 1
ATOM 2261 N N . THR A 1 289 ? 19.035 -20.638 -13.263 1.00 83.88 289 THR A N 1
ATOM 2262 C CA . THR A 1 289 ? 19.039 -20.408 -14.715 1.00 83.88 289 THR A CA 1
ATOM 2263 C C . THR A 1 289 ? 19.889 -19.190 -15.078 1.00 83.88 289 THR A C 1
ATOM 2265 O O . THR A 1 289 ? 20.819 -19.320 -15.862 1.00 83.88 289 THR A O 1
ATOM 2268 N N . SER A 1 290 ? 19.661 -18.053 -14.414 1.00 83.00 290 SER A N 1
ATOM 2269 C CA . SER A 1 290 ? 20.439 -16.814 -14.581 1.00 83.00 290 SER A CA 1
ATOM 2270 C C . SER A 1 290 ? 21.943 -16.985 -14.301 1.00 83.00 290 SER A C 1
ATOM 2272 O O . SER A 1 290 ? 22.786 -16.407 -14.980 1.00 83.00 290 SER A O 1
ATOM 2274 N N . LYS A 1 291 ? 22.313 -17.811 -13.310 1.00 83.81 291 LYS A N 1
ATOM 2275 C CA . LYS A 1 291 ? 23.728 -18.113 -13.025 1.00 83.81 291 LYS A CA 1
ATOM 2276 C C . LYS A 1 291 ? 24.381 -19.003 -14.080 1.00 83.81 291 LYS A C 1
ATOM 2278 O O . LYS A 1 291 ? 25.585 -18.888 -14.283 1.00 83.81 291 LYS A O 1
ATOM 2283 N N . ALA A 1 292 ? 23.624 -19.924 -14.671 1.00 85.25 292 ALA A N 1
ATOM 2284 C CA . ALA A 1 292 ? 24.126 -20.841 -15.690 1.00 85.25 292 ALA A CA 1
ATOM 2285 C C . ALA A 1 292 ? 24.254 -20.158 -17.059 1.00 85.25 292 ALA A C 1
ATOM 2287 O O . ALA A 1 292 ? 25.182 -20.460 -17.803 1.00 85.25 292 ALA A O 1
ATOM 2288 N N . ASP A 1 293 ? 23.351 -19.224 -17.355 1.00 80.81 293 ASP A N 1
ATOM 2289 C CA . ASP A 1 293 ? 23.353 -18.417 -18.567 1.00 80.81 293 ASP A CA 1
ATOM 2290 C C . ASP A 1 293 ? 23.140 -16.935 -18.208 1.00 80.81 293 ASP A C 1
ATOM 2292 O O . ASP A 1 293 ? 22.001 -16.511 -17.991 1.00 80.81 293 ASP A O 1
ATOM 2296 N N . PRO A 1 294 ? 24.218 -16.130 -18.151 1.00 73.94 294 PRO A N 1
ATOM 2297 C CA . PRO A 1 294 ? 24.125 -14.695 -17.890 1.00 73.94 294 PRO A CA 1
ATOM 2298 C C . PRO A 1 294 ? 23.328 -13.907 -18.941 1.00 73.94 294 PRO A C 1
ATOM 2300 O O . PRO A 1 294 ? 22.918 -12.782 -18.653 1.00 73.94 294 PRO A O 1
ATOM 2303 N N . ALA A 1 295 ? 23.131 -14.463 -20.144 1.00 71.94 295 ALA A N 1
ATOM 2304 C CA . ALA A 1 295 ? 22.267 -13.896 -21.181 1.00 71.94 295 ALA A CA 1
ATOM 2305 C C . ALA A 1 295 ? 20.803 -14.370 -21.057 1.00 71.94 295 ALA A C 1
ATOM 2307 O O . ALA A 1 295 ? 19.922 -13.860 -21.752 1.00 71.94 295 ALA A O 1
ATOM 2308 N N . GLY A 1 296 ? 20.537 -15.325 -20.164 1.00 70.19 296 GLY A N 1
ATOM 2309 C CA . GLY A 1 296 ? 19.220 -15.881 -19.897 1.00 70.19 296 GLY A CA 1
ATOM 2310 C C . GLY A 1 296 ? 18.312 -14.972 -19.052 1.00 70.19 296 GLY A C 1
ATOM 2311 O O . GLY A 1 296 ? 18.726 -13.915 -18.566 1.00 70.19 296 GLY A O 1
ATOM 2312 N N . PRO A 1 297 ? 17.046 -15.384 -18.850 1.00 76.19 297 PRO A N 1
ATOM 2313 C CA . PRO A 1 297 ? 16.063 -14.604 -18.110 1.00 76.19 297 PRO A CA 1
ATOM 2314 C C . PRO A 1 297 ? 16.452 -14.393 -16.644 1.00 76.19 297 PRO A C 1
ATOM 2316 O O . PRO A 1 297 ? 16.624 -15.343 -15.876 1.00 76.19 297 PRO A O 1
ATOM 2319 N N . ASN A 1 298 ? 16.474 -13.133 -16.223 1.00 83.75 298 ASN A N 1
ATOM 2320 C CA . ASN A 1 298 ? 16.653 -12.724 -14.837 1.00 83.75 298 ASN A CA 1
ATOM 2321 C C . ASN A 1 298 ? 15.297 -12.467 -14.177 1.00 83.75 298 ASN A C 1
ATOM 2323 O O . ASN A 1 298 ? 14.478 -11.713 -14.702 1.00 83.75 298 ASN A O 1
ATOM 2327 N N . LEU A 1 299 ? 15.061 -13.058 -13.001 1.00 87.31 299 LEU A N 1
ATOM 2328 C CA . LEU A 1 299 ? 13.843 -12.797 -12.233 1.00 87.31 299 LEU A CA 1
ATOM 2329 C C . LEU A 1 299 ? 13.806 -11.335 -11.781 1.00 87.31 299 LEU A C 1
ATOM 2331 O O . LEU A 1 299 ? 14.614 -10.912 -10.956 1.00 87.31 299 LEU A O 1
ATOM 2335 N N . VAL A 1 300 ? 12.816 -10.600 -12.274 1.00 84.94 300 VAL A N 1
ATOM 2336 C CA . VAL A 1 300 ? 12.553 -9.211 -11.893 1.00 84.94 300 VAL A CA 1
ATOM 2337 C C . VAL A 1 300 ? 11.677 -9.186 -10.648 1.00 84.94 300 VAL A C 1
ATOM 2339 O O . VAL A 1 300 ? 12.019 -8.554 -9.647 1.00 84.94 300 VAL A O 1
ATOM 2342 N N . ARG A 1 301 ? 10.534 -9.884 -10.691 1.00 87.38 301 ARG A N 1
ATOM 2343 C CA . ARG A 1 301 ? 9.562 -9.875 -9.592 1.00 87.38 301 ARG A CA 1
ATOM 2344 C C . ARG A 1 301 ? 8.616 -11.064 -9.630 1.00 87.38 301 ARG A C 1
ATOM 2346 O O . ARG A 1 301 ? 8.321 -11.585 -10.695 1.00 87.38 301 ARG A O 1
ATOM 2353 N N . ILE A 1 302 ? 8.108 -11.436 -8.456 1.00 92.75 302 ILE A N 1
ATOM 2354 C CA . ILE A 1 302 ? 6.975 -12.350 -8.291 1.00 92.75 302 ILE A CA 1
ATOM 2355 C C . ILE A 1 302 ? 5.849 -11.605 -7.572 1.00 92.75 302 ILE A C 1
ATOM 2357 O O . ILE A 1 302 ? 6.088 -10.940 -6.559 1.00 92.75 302 ILE A O 1
ATOM 2361 N N . PHE A 1 303 ? 4.635 -11.752 -8.085 1.00 94.62 303 PHE A N 1
ATOM 2362 C CA . PHE A 1 303 ? 3.400 -11.206 -7.551 1.00 94.62 303 PHE A CA 1
ATOM 2363 C C . PHE A 1 303 ? 2.477 -12.343 -7.113 1.00 94.62 303 PHE A C 1
ATOM 2365 O O . PHE A 1 303 ? 1.922 -13.032 -7.969 1.00 94.62 303 PHE A O 1
ATOM 2372 N N . PRO A 1 304 ? 2.301 -12.571 -5.803 1.00 96.38 304 PRO A N 1
ATOM 2373 C CA . PRO A 1 304 ? 1.286 -13.502 -5.326 1.00 96.38 304 PRO A CA 1
ATOM 2374 C C . PRO A 1 304 ? -0.119 -12.959 -5.604 1.00 96.38 304 PRO A C 1
ATOM 2376 O O . PRO A 1 304 ? -0.361 -11.761 -5.457 1.00 96.38 304 PRO A O 1
ATOM 2379 N N . VAL A 1 305 ? -1.051 -13.845 -5.936 1.00 97.12 305 VAL A N 1
ATOM 2380 C CA . VAL A 1 305 ? -2.493 -13.582 -5.993 1.00 97.12 305 VAL A CA 1
ATOM 2381 C C . VAL A 1 305 ? -3.186 -14.706 -5.230 1.00 97.12 305 VAL A C 1
ATOM 2383 O O . VAL A 1 305 ? -3.447 -15.792 -5.750 1.00 97.12 305 VAL A O 1
ATOM 2386 N N . ARG A 1 306 ? -3.406 -14.446 -3.941 1.00 96.94 306 ARG A N 1
ATOM 2387 C CA . ARG A 1 306 ? -4.098 -15.346 -3.009 1.00 96.94 306 ARG A CA 1
ATOM 2388 C C . ARG A 1 306 ? -5.602 -15.249 -3.159 1.00 96.94 306 ARG A C 1
ATOM 2390 O O . ARG A 1 306 ? -6.154 -14.173 -2.964 1.00 96.94 306 ARG A O 1
ATOM 2397 N N . SER A 1 307 ? -6.246 -16.364 -3.458 1.00 96.12 307 SER A N 1
ATOM 2398 C CA . SER A 1 307 ? -7.693 -16.429 -3.629 1.00 96.12 307 SER A CA 1
ATOM 2399 C C . SER A 1 307 ? -8.193 -17.830 -3.302 1.00 96.12 307 SER A C 1
ATOM 2401 O O . SER A 1 307 ? -7.468 -18.792 -3.553 1.00 96.12 307 SER A O 1
ATOM 2403 N N . ALA A 1 308 ? -9.408 -17.950 -2.765 1.00 94.69 308 ALA A N 1
ATOM 2404 C CA . ALA A 1 308 ? -10.107 -19.226 -2.677 1.00 94.69 308 ALA A CA 1
ATOM 2405 C C . ALA A 1 308 ? -10.465 -19.764 -4.072 1.00 94.69 308 ALA A C 1
ATOM 2407 O O . ALA A 1 308 ? -10.341 -20.968 -4.303 1.00 94.69 308 ALA A O 1
ATOM 2408 N N . ASP A 1 309 ? -10.820 -18.859 -4.988 1.00 94.25 309 ASP A N 1
ATOM 2409 C CA . ASP A 1 309 ? -11.242 -19.165 -6.353 1.00 94.25 309 ASP A CA 1
ATOM 2410 C C . ASP A 1 309 ? -10.094 -19.093 -7.368 1.00 94.25 309 ASP A C 1
ATOM 2412 O O . ASP A 1 309 ? -9.163 -18.288 -7.198 1.00 94.25 309 ASP A O 1
ATOM 2416 N N . PRO A 1 310 ? -10.169 -19.867 -8.468 1.00 94.94 310 PRO A N 1
ATOM 2417 C CA . PRO A 1 310 ? -9.236 -19.777 -9.584 1.00 94.94 310 PRO A CA 1
ATOM 2418 C C . PRO A 1 310 ? -9.042 -18.344 -10.112 1.00 94.94 310 PRO A C 1
ATOM 2420 O O . PRO A 1 310 ? -9.981 -17.583 -10.332 1.00 94.94 310 PRO A O 1
ATOM 2423 N N . VAL A 1 311 ? -7.776 -17.977 -10.332 1.00 95.88 311 VAL A N 1
ATOM 2424 C CA . VAL A 1 311 ? -7.355 -16.643 -10.821 1.00 95.88 311 VAL A CA 1
ATOM 2425 C C . VAL A 1 311 ? -6.388 -16.722 -12.006 1.00 95.88 311 VAL A C 1
ATOM 2427 O O . VAL A 1 311 ? -6.033 -15.695 -12.575 1.00 95.88 311 VAL A O 1
ATOM 2430 N N . THR A 1 312 ? -5.947 -17.927 -12.385 1.00 95.44 312 THR A N 1
ATOM 2431 C CA . THR A 1 312 ? -4.952 -18.129 -13.451 1.00 95.44 312 THR A CA 1
ATOM 2432 C C . THR A 1 312 ? -5.433 -17.582 -14.787 1.00 95.44 312 THR A C 1
ATOM 2434 O O . THR A 1 312 ? -4.673 -16.874 -15.440 1.00 95.44 312 THR A O 1
ATOM 2437 N N . ASP A 1 313 ? -6.683 -17.852 -15.163 1.00 95.06 313 ASP A N 1
ATOM 2438 C CA . ASP A 1 313 ? -7.210 -17.408 -16.456 1.00 95.06 313 ASP A CA 1
ATOM 2439 C C . ASP A 1 313 ? -7.398 -15.894 -16.499 1.00 95.06 313 ASP A C 1
ATOM 2441 O O . ASP A 1 313 ? -6.940 -15.268 -17.445 1.00 95.06 313 ASP A O 1
ATOM 2445 N N . ARG A 1 314 ? -7.892 -15.276 -15.416 1.00 96.50 314 ARG A N 1
ATOM 2446 C CA . ARG A 1 314 ? -7.974 -13.808 -15.296 1.00 96.50 314 ARG A CA 1
ATOM 2447 C C . ARG A 1 314 ? -6.612 -13.125 -15.481 1.00 96.50 314 ARG A C 1
ATOM 2449 O O . ARG A 1 314 ? -6.512 -12.110 -16.164 1.00 96.50 314 ARG A O 1
ATOM 2456 N N . LEU A 1 315 ? -5.548 -13.689 -14.899 1.00 96.56 315 LEU A N 1
ATOM 2457 C CA . LEU A 1 315 ? -4.181 -13.182 -15.079 1.00 96.56 315 LEU A CA 1
ATOM 2458 C C . LEU A 1 315 ? -3.686 -13.361 -16.521 1.00 96.56 315 LEU A C 1
ATOM 2460 O O . LEU A 1 315 ? -3.068 -12.454 -17.076 1.00 96.56 315 LEU A O 1
ATOM 2464 N N . ALA A 1 316 ? -3.940 -14.524 -17.119 1.00 94.81 316 ALA A N 1
ATOM 2465 C CA . ALA A 1 316 ? -3.520 -14.842 -18.478 1.00 94.81 316 ALA A CA 1
ATOM 2466 C C . ALA A 1 316 ? -4.246 -13.988 -19.533 1.00 94.81 316 ALA A C 1
ATOM 2468 O O . ALA A 1 316 ? -3.606 -13.448 -20.432 1.00 94.81 316 ALA A O 1
ATOM 2469 N N . GLU A 1 317 ? -5.561 -13.822 -19.398 1.00 95.19 317 GLU A N 1
ATOM 2470 C CA . GLU A 1 317 ? -6.387 -12.961 -20.251 1.00 95.19 317 GLU A CA 1
ATOM 2471 C C . GLU A 1 317 ? -5.946 -11.502 -20.158 1.00 95.19 317 GLU A C 1
ATOM 2473 O O . GLU A 1 317 ? -5.774 -10.838 -21.180 1.00 95.19 317 GLU A O 1
ATOM 2478 N N . GLY A 1 318 ? -5.679 -11.019 -18.943 1.00 95.06 318 GLY A N 1
ATOM 2479 C CA . GLY A 1 318 ? -5.152 -9.678 -18.739 1.00 95.06 318 GLY A CA 1
ATOM 2480 C C . GLY A 1 318 ? -3.790 -9.460 -19.400 1.00 95.06 318 GLY A C 1
ATOM 2481 O O . GLY A 1 318 ? -3.570 -8.425 -20.021 1.00 95.06 318 GLY A O 1
ATOM 2482 N N . LEU A 1 319 ? -2.882 -10.441 -19.338 1.00 93.94 319 LEU A N 1
ATOM 2483 C CA . LEU A 1 319 ? -1.599 -10.360 -20.046 1.00 93.94 319 LEU A CA 1
ATOM 2484 C C . LEU A 1 319 ? -1.772 -10.374 -21.565 1.00 93.94 319 LEU A C 1
ATOM 2486 O O . LEU A 1 319 ? -1.082 -9.626 -22.257 1.00 93.94 319 LEU A O 1
ATOM 2490 N N . ALA A 1 320 ? -2.692 -11.186 -22.085 1.00 92.62 320 ALA A N 1
ATOM 2491 C CA . ALA A 1 320 ? -3.010 -11.196 -23.509 1.00 92.62 320 ALA A CA 1
ATOM 2492 C C . ALA A 1 320 ? -3.569 -9.838 -23.972 1.00 92.62 320 ALA A C 1
ATOM 2494 O O . ALA A 1 320 ? -3.175 -9.342 -25.028 1.00 92.62 320 ALA A O 1
ATOM 2495 N N . ALA A 1 321 ? -4.412 -9.189 -23.160 1.00 92.94 321 ALA A N 1
ATOM 2496 C CA . ALA A 1 321 ? -4.939 -7.851 -23.434 1.00 92.94 321 ALA A CA 1
ATOM 2497 C C . ALA A 1 321 ? -3.850 -6.760 -23.458 1.00 92.94 321 ALA A C 1
ATOM 2499 O O . ALA A 1 321 ? -3.984 -5.777 -24.182 1.00 92.94 321 ALA A O 1
ATOM 2500 N N . LEU A 1 322 ? -2.743 -6.959 -22.733 1.00 90.69 322 LEU A N 1
ATOM 2501 C CA . LEU A 1 322 ? -1.543 -6.113 -22.797 1.00 90.69 322 LEU A CA 1
ATOM 2502 C C . LEU A 1 322 ? -0.632 -6.434 -24.001 1.00 90.69 322 LEU A C 1
ATOM 2504 O O . LEU A 1 322 ? 0.513 -5.988 -24.051 1.00 90.69 322 LEU A O 1
ATOM 2508 N N . GLY A 1 323 ? -1.101 -7.235 -24.964 1.00 89.56 323 GLY A N 1
ATOM 2509 C CA . GLY A 1 323 ? -0.321 -7.655 -26.131 1.00 89.56 323 GLY A CA 1
ATOM 2510 C C . GLY A 1 323 ? 0.642 -8.812 -25.853 1.00 89.56 323 GLY A C 1
ATOM 2511 O O . GLY A 1 323 ? 1.520 -9.094 -26.669 1.00 89.56 323 GLY A O 1
ATOM 2512 N N . GLY A 1 324 ? 0.498 -9.493 -24.713 1.00 90.31 324 GLY A N 1
ATOM 2513 C CA . GLY A 1 324 ? 1.290 -10.667 -24.376 1.00 90.31 324 GLY A CA 1
ATOM 2514 C C . GLY A 1 324 ? 0.986 -11.848 -25.296 1.00 90.31 324 GLY A C 1
ATOM 2515 O O . GLY A 1 324 ? -0.159 -12.279 -25.421 1.00 90.31 324 GLY A O 1
ATOM 2516 N N . ARG A 1 325 ? 2.024 -12.424 -25.906 1.00 91.81 325 ARG A N 1
ATOM 2517 C CA . ARG A 1 325 ? 1.910 -13.628 -26.737 1.00 91.81 325 ARG A CA 1
ATOM 2518 C C . ARG A 1 325 ? 2.277 -14.859 -25.925 1.00 91.81 325 ARG A C 1
ATOM 2520 O O . ARG A 1 325 ? 3.412 -14.975 -25.467 1.00 91.81 325 ARG A O 1
ATOM 2527 N N . GLU A 1 326 ? 1.339 -15.786 -25.785 1.00 91.88 326 GLU A N 1
ATOM 2528 C CA . GLU A 1 326 ? 1.606 -17.066 -25.134 1.00 91.88 326 GLU A CA 1
ATOM 2529 C C . GLU A 1 326 ? 2.651 -17.870 -25.924 1.00 91.88 326 GLU A C 1
ATOM 2531 O O . GLU A 1 326 ? 2.646 -17.909 -27.160 1.00 91.88 326 GLU A O 1
ATOM 2536 N N . VAL A 1 327 ? 3.584 -18.481 -25.203 1.00 89.75 327 VAL A N 1
ATOM 2537 C CA . VAL A 1 327 ? 4.665 -19.305 -25.747 1.00 89.75 327 VAL A CA 1
ATOM 2538 C C . VAL A 1 327 ? 4.734 -20.635 -25.008 1.00 89.75 327 VAL A C 1
ATOM 2540 O O . VAL A 1 327 ? 4.185 -20.783 -23.917 1.00 89.75 327 VAL A O 1
ATOM 2543 N N . ALA A 1 328 ? 5.412 -21.620 -25.606 1.00 79.50 328 ALA A N 1
ATOM 2544 C CA . ALA A 1 328 ? 5.671 -22.888 -24.935 1.00 79.50 328 ALA A CA 1
ATOM 2545 C C . ALA A 1 328 ? 6.363 -22.622 -23.589 1.00 79.50 328 ALA A C 1
ATOM 2547 O O . ALA A 1 328 ? 7.412 -21.976 -23.547 1.00 79.50 328 ALA A O 1
ATOM 2548 N N . GLY A 1 329 ? 5.732 -23.083 -22.508 1.00 69.00 329 GLY A N 1
ATOM 2549 C CA . GLY A 1 329 ? 6.198 -22.827 -21.152 1.00 69.00 329 GLY A CA 1
ATOM 2550 C C . GLY A 1 329 ? 7.559 -23.457 -20.863 1.00 69.00 329 GLY A C 1
ATOM 2551 O O . GLY A 1 329 ? 7.947 -24.460 -21.469 1.00 69.00 329 GLY A O 1
ATOM 2552 N N . GLY A 1 330 ? 8.277 -22.875 -19.904 1.00 65.31 330 GLY A N 1
ATOM 2553 C CA . GLY A 1 330 ? 9.485 -23.459 -19.333 1.00 65.31 330 GLY A CA 1
ATOM 2554 C C . GLY A 1 330 ? 9.229 -24.792 -18.603 1.00 65.31 330 GLY A C 1
ATOM 2555 O O . GLY A 1 330 ? 8.118 -25.316 -18.584 1.00 65.31 330 GLY A O 1
ATOM 2556 N N . PRO A 1 331 ? 10.238 -25.358 -17.915 1.00 58.16 331 PRO A N 1
ATOM 2557 C CA . PRO A 1 331 ? 10.130 -26.659 -17.234 1.00 58.16 331 PRO A CA 1
ATOM 2558 C C . PRO A 1 331 ? 9.160 -26.676 -16.033 1.00 58.16 331 PRO A C 1
ATOM 2560 O O . PRO A 1 331 ? 9.062 -27.677 -15.324 1.00 58.16 331 PRO A O 1
ATOM 2563 N N . THR A 1 332 ? 8.476 -25.568 -15.751 1.00 68.31 332 THR A N 1
ATOM 2564 C CA . THR A 1 332 ? 7.530 -25.413 -14.645 1.00 68.31 332 THR A CA 1
ATOM 2565 C C . THR A 1 332 ? 6.097 -25.390 -15.167 1.00 68.31 332 THR A C 1
ATOM 2567 O O . THR A 1 332 ? 5.809 -24.680 -16.123 1.00 68.31 332 THR A O 1
ATOM 2570 N N . LEU A 1 333 ? 5.182 -26.098 -14.496 1.00 79.62 333 LEU A N 1
ATOM 2571 C CA . LEU A 1 333 ? 3.740 -26.035 -14.775 1.00 79.62 333 LEU A CA 1
ATOM 2572 C C . LEU A 1 333 ? 3.246 -24.572 -14.760 1.00 79.62 333 LEU A C 1
ATOM 2574 O O . LEU A 1 333 ? 3.460 -23.876 -13.765 1.00 79.62 333 LEU A O 1
ATOM 2578 N N . GLY A 1 334 ? 2.572 -24.129 -15.827 1.00 87.69 334 GLY A N 1
ATOM 2579 C CA . GLY A 1 334 ? 2.018 -22.776 -15.978 1.00 87.69 334 GLY A CA 1
ATOM 2580 C C . GLY A 1 334 ? 1.932 -22.323 -17.434 1.00 87.69 334 GLY A C 1
ATOM 2581 O O . GLY A 1 334 ? 2.079 -23.138 -18.343 1.00 87.69 334 GLY A O 1
ATOM 2582 N N . ARG A 1 335 ? 1.668 -21.028 -17.630 1.00 92.81 335 ARG A N 1
ATOM 2583 C CA . ARG A 1 335 ? 1.554 -20.365 -18.938 1.00 92.81 335 ARG A CA 1
ATOM 2584 C C . ARG A 1 335 ? 2.594 -19.252 -19.020 1.00 92.81 335 ARG A C 1
ATOM 2586 O O . ARG A 1 335 ? 2.636 -18.406 -18.128 1.00 92.81 335 ARG A O 1
ATOM 2593 N N . ASP A 1 336 ? 3.415 -19.251 -20.063 1.00 92.94 336 ASP A N 1
ATOM 2594 C CA . ASP A 1 336 ? 4.437 -18.223 -20.274 1.00 92.94 336 ASP A CA 1
ATOM 2595 C C . ASP A 1 336 ? 4.009 -17.275 -21.392 1.00 92.94 336 ASP A C 1
ATOM 2597 O O . ASP A 1 336 ? 3.565 -17.703 -22.455 1.00 92.94 336 ASP A O 1
ATOM 2601 N N . PHE A 1 337 ? 4.181 -15.977 -21.160 1.00 93.12 337 PHE A N 1
ATOM 2602 C CA . PHE A 1 337 ? 3.860 -14.917 -22.109 1.00 93.12 337 PHE A CA 1
ATOM 2603 C C . PHE A 1 337 ? 5.114 -14.124 -22.449 1.00 93.12 337 PHE A C 1
ATOM 2605 O O . PHE A 1 337 ? 5.873 -13.746 -21.555 1.00 93.12 337 PHE A O 1
ATOM 2612 N N . LYS A 1 338 ? 5.316 -13.824 -23.730 1.00 91.12 338 LYS A N 1
ATOM 2613 C CA . LYS A 1 338 ? 6.266 -12.804 -24.177 1.00 91.12 338 LYS A CA 1
ATOM 2614 C C . LYS A 1 338 ? 5.559 -11.463 -24.289 1.00 91.12 338 LYS A C 1
ATOM 2616 O O . LYS A 1 338 ? 4.530 -11.378 -24.953 1.00 91.12 338 LYS A O 1
ATOM 2621 N N . VAL A 1 339 ? 6.106 -10.440 -23.640 1.00 89.81 339 VAL A N 1
ATOM 2622 C CA . VAL A 1 339 ? 5.557 -9.077 -23.627 1.00 89.81 339 VAL A CA 1
ATOM 2623 C C . VAL A 1 339 ? 6.670 -8.107 -24.017 1.00 89.81 339 VAL A C 1
ATOM 2625 O O . VAL A 1 339 ? 7.729 -8.101 -23.388 1.00 89.81 339 VAL A O 1
ATOM 2628 N N . SER A 1 340 ? 6.451 -7.303 -25.055 1.00 84.12 340 SER A N 1
ATOM 2629 C CA . SER A 1 340 ? 7.404 -6.269 -25.475 1.00 84.12 340 SER A CA 1
ATOM 2630 C C . SER A 1 340 ? 7.462 -5.140 -24.444 1.00 84.12 340 SER A C 1
ATOM 2632 O O . SER A 1 340 ? 6.420 -4.657 -24.008 1.00 84.12 340 SER A O 1
ATOM 2634 N N . LEU A 1 341 ? 8.663 -4.702 -24.056 1.00 75.44 341 LEU A N 1
ATOM 2635 C CA . LEU A 1 341 ? 8.835 -3.577 -23.135 1.00 75.44 341 LEU A CA 1
ATOM 2636 C C . LEU A 1 341 ? 8.718 -2.239 -23.855 1.00 75.44 341 LEU A C 1
ATOM 2638 O O . LEU A 1 341 ? 9.654 -1.801 -24.523 1.00 75.44 341 LEU A O 1
ATOM 2642 N N . GLY A 1 342 ? 7.594 -1.562 -23.650 1.00 75.69 342 GLY A N 1
ATOM 2643 C CA . GLY A 1 342 ? 7.475 -0.120 -23.834 1.00 75.69 342 GLY A CA 1
ATOM 2644 C C . GLY A 1 342 ? 7.701 0.651 -22.522 1.00 75.69 342 GLY A C 1
ATOM 2645 O O . GLY A 1 342 ? 7.800 0.044 -21.448 1.00 75.69 342 GLY A O 1
ATOM 2646 N N . PRO A 1 343 ? 7.704 1.997 -22.566 1.00 68.19 343 PRO A N 1
ATOM 2647 C CA . PRO A 1 343 ? 7.915 2.854 -21.393 1.00 68.19 343 PRO A CA 1
ATOM 2648 C C . PRO A 1 343 ? 6.920 2.618 -20.242 1.00 68.19 343 PRO A C 1
ATOM 2650 O O . PRO A 1 343 ? 7.239 2.866 -19.082 1.00 68.19 343 PRO A O 1
ATOM 2653 N N . GLY A 1 344 ? 5.709 2.137 -20.549 1.00 79.62 344 GLY A N 1
ATOM 2654 C CA . GLY A 1 344 ? 4.640 1.883 -19.577 1.00 79.62 344 GLY A CA 1
ATOM 2655 C C . GLY A 1 344 ? 4.486 0.424 -19.140 1.00 79.62 344 GLY A C 1
ATOM 2656 O O . GLY A 1 344 ? 3.838 0.164 -18.128 1.00 79.62 344 GLY A O 1
ATOM 2657 N N . THR A 1 345 ? 5.098 -0.533 -19.838 1.00 83.00 345 THR A N 1
ATOM 2658 C CA . THR A 1 345 ? 4.771 -1.963 -19.697 1.00 83.00 345 THR A CA 1
ATOM 2659 C C . THR A 1 345 ? 4.946 -2.520 -18.278 1.00 83.00 345 THR A C 1
ATOM 2661 O O . THR A 1 345 ? 4.053 -3.223 -17.800 1.00 83.00 345 THR A O 1
ATOM 2664 N N . PRO A 1 346 ? 6.027 -2.211 -17.530 1.00 81.50 346 PRO A N 1
ATOM 2665 C CA . PRO A 1 346 ? 6.161 -2.698 -16.155 1.00 81.50 346 PRO A CA 1
ATOM 2666 C C . PRO A 1 346 ? 5.053 -2.186 -15.230 1.00 81.50 346 PRO A C 1
ATOM 2668 O O . PRO A 1 346 ? 4.622 -2.905 -14.328 1.00 81.50 346 PRO A O 1
ATOM 2671 N N . ARG A 1 347 ? 4.587 -0.954 -15.467 1.00 85.75 347 ARG A N 1
ATOM 2672 C CA . ARG A 1 347 ? 3.462 -0.364 -14.744 1.00 85.75 347 ARG A CA 1
ATOM 2673 C C . ARG A 1 347 ? 2.158 -1.051 -15.136 1.00 85.75 347 ARG A C 1
ATOM 2675 O O . ARG A 1 347 ? 1.400 -1.404 -14.250 1.00 85.75 347 ARG A O 1
ATOM 2682 N N . GLU A 1 348 ? 1.915 -1.298 -16.417 1.00 90.00 348 GLU A N 1
ATOM 2683 C CA . GLU A 1 348 ? 0.695 -1.968 -16.895 1.00 90.00 348 GLU A CA 1
ATOM 2684 C C . GLU A 1 348 ? 0.545 -3.388 -16.336 1.00 90.00 348 GLU A C 1
ATOM 2686 O O . GLU A 1 348 ? -0.526 -3.747 -15.854 1.00 90.00 348 GLU A O 1
ATOM 2691 N N . ILE A 1 349 ? 1.627 -4.176 -16.309 1.00 90.75 349 ILE A N 1
ATOM 2692 C CA . ILE A 1 349 ? 1.623 -5.515 -15.691 1.00 90.75 349 ILE A CA 1
ATOM 2693 C C . ILE A 1 349 ? 1.339 -5.418 -14.188 1.00 90.75 349 ILE A C 1
ATOM 2695 O O . ILE A 1 349 ? 0.626 -6.250 -13.625 1.00 90.75 349 ILE A O 1
ATOM 2699 N N . PHE A 1 350 ? 1.903 -4.411 -13.520 1.00 90.12 350 PHE A N 1
ATOM 2700 C CA . PHE A 1 350 ? 1.635 -4.175 -12.108 1.00 90.12 350 PHE A CA 1
ATOM 2701 C C . PHE A 1 350 ? 0.170 -3.792 -11.852 1.00 90.12 350 PHE A C 1
ATOM 2703 O O . PHE A 1 350 ? -0.450 -4.361 -10.955 1.00 90.12 350 PHE A O 1
ATOM 2710 N N . GLU A 1 351 ? -0.390 -2.878 -12.648 1.00 92.12 351 GLU A N 1
ATOM 2711 C CA . GLU A 1 351 ? -1.798 -2.481 -12.549 1.00 92.12 351 GLU A CA 1
ATOM 2712 C C . GLU A 1 351 ? -2.720 -3.673 -12.823 1.00 92.12 351 GLU A C 1
ATOM 2714 O O . GLU A 1 351 ? -3.637 -3.902 -12.045 1.00 92.12 351 GLU A O 1
ATOM 2719 N N . LEU A 1 352 ? -2.423 -4.517 -13.819 1.00 94.62 352 LEU A N 1
ATOM 2720 C CA . LEU A 1 352 ? -3.154 -5.769 -14.046 1.00 94.62 352 LEU A CA 1
ATOM 2721 C C . LEU A 1 352 ? -3.222 -6.632 -12.778 1.00 94.62 352 LEU A C 1
ATOM 2723 O O . LEU A 1 352 ? -4.290 -7.114 -12.404 1.00 94.62 352 LEU A O 1
ATOM 2727 N N . VAL A 1 353 ? -2.088 -6.838 -12.103 1.00 94.94 353 VAL A N 1
ATOM 2728 C CA . VAL A 1 353 ? -2.056 -7.622 -10.861 1.00 94.94 353 VAL A CA 1
ATOM 2729 C C . VAL A 1 353 ? -2.928 -6.973 -9.788 1.00 94.94 353 VAL A C 1
ATOM 2731 O O . VAL A 1 353 ? -3.647 -7.690 -9.093 1.00 94.94 353 VAL A O 1
ATOM 2734 N N . LEU A 1 354 ? -2.868 -5.650 -9.625 1.00 94.00 354 LEU A N 1
ATOM 2735 C CA . LEU A 1 354 ? -3.686 -4.954 -8.631 1.00 94.00 354 LEU A CA 1
ATOM 2736 C C . LEU A 1 354 ? -5.179 -5.018 -8.943 1.00 94.00 354 LEU A C 1
ATOM 2738 O O . LEU A 1 354 ? -5.956 -5.268 -8.028 1.00 94.00 354 LEU A O 1
ATOM 2742 N N . GLU A 1 355 ? -5.573 -4.863 -10.202 1.00 94.69 355 GLU A N 1
ATOM 2743 C CA . GLU A 1 355 ? -6.970 -4.977 -10.629 1.00 94.69 355 GLU A CA 1
ATOM 2744 C C . GLU A 1 355 ? -7.503 -6.399 -10.403 1.00 94.69 355 GLU A C 1
ATOM 2746 O O . GLU A 1 355 ? -8.589 -6.581 -9.856 1.00 94.69 355 GLU A O 1
ATOM 2751 N N . VAL A 1 356 ? -6.710 -7.435 -10.708 1.00 95.94 356 VAL A N 1
ATOM 2752 C CA . VAL A 1 356 ? -7.092 -8.828 -10.413 1.00 95.94 356 VAL A CA 1
ATOM 2753 C C . VAL A 1 356 ? -7.236 -9.063 -8.907 1.00 95.94 356 VAL A C 1
ATOM 2755 O O . VAL A 1 356 ? -8.148 -9.773 -8.492 1.00 95.94 356 VAL A O 1
ATOM 2758 N N . ARG A 1 357 ? -6.359 -8.477 -8.083 1.00 95.44 357 ARG A N 1
ATOM 2759 C CA . ARG A 1 357 ? -6.452 -8.548 -6.615 1.00 95.44 357 ARG A CA 1
ATOM 2760 C C . ARG A 1 357 ? -7.691 -7.818 -6.083 1.00 95.44 357 ARG A C 1
ATOM 2762 O O . ARG A 1 357 ? -8.374 -8.347 -5.214 1.00 95.44 357 ARG A O 1
ATOM 2769 N N . ALA A 1 358 ? -7.994 -6.634 -6.615 1.00 94.00 358 ALA A N 1
ATOM 2770 C CA . ALA A 1 358 ? -9.166 -5.835 -6.247 1.00 94.00 358 ALA A CA 1
ATOM 2771 C C . ALA A 1 358 ? -10.491 -6.474 -6.696 1.00 94.00 358 ALA A C 1
ATOM 2773 O O . ALA A 1 358 ? -11.521 -6.280 -6.052 1.00 94.00 358 ALA A O 1
ATOM 2774 N N . GLY A 1 359 ? -10.467 -7.238 -7.789 1.00 93.50 359 GLY A N 1
ATOM 2775 C CA . GLY A 1 359 ? -11.607 -7.983 -8.324 1.00 93.50 359 GLY A CA 1
ATOM 2776 C C . GLY A 1 359 ? -11.800 -9.375 -7.718 1.00 93.50 359 GLY A C 1
ATOM 2777 O O . GLY A 1 359 ? -12.454 -10.217 -8.332 1.00 93.50 359 GLY A O 1
ATOM 2778 N N . ILE A 1 360 ? -11.179 -9.680 -6.577 1.00 93.19 360 ILE A N 1
ATOM 2779 C CA . ILE A 1 360 ? -11.530 -10.874 -5.802 1.00 93.19 360 ILE A CA 1
ATOM 2780 C C . ILE A 1 360 ? -12.791 -10.556 -5.006 1.00 93.19 360 ILE A C 1
ATOM 2782 O O . ILE A 1 360 ? -12.835 -9.555 -4.294 1.00 93.19 360 ILE A O 1
ATOM 2786 N N . ASP A 1 361 ? -13.802 -11.408 -5.159 1.00 88.88 361 ASP A N 1
ATOM 2787 C CA . ASP A 1 361 ? -15.079 -11.262 -4.472 1.00 88.88 361 ASP A CA 1
ATOM 2788 C C . ASP A 1 361 ? -14.883 -11.481 -2.970 1.00 88.88 361 ASP A C 1
ATOM 2790 O O . ASP A 1 361 ? -14.344 -12.507 -2.554 1.00 88.88 361 ASP A O 1
ATOM 2794 N N . ILE A 1 362 ? -15.294 -10.487 -2.181 1.00 86.69 362 ILE A N 1
ATOM 2795 C CA . ILE A 1 362 ? -15.187 -10.430 -0.718 1.00 86.69 362 ILE A CA 1
ATOM 2796 C C . ILE A 1 362 ? -16.524 -10.014 -0.114 1.00 86.69 362 ILE A C 1
ATOM 2798 O O . ILE A 1 362 ? -17.193 -9.132 -0.702 1.00 86.69 362 ILE A O 1
#

InterPro domains:
  IPR005224 Sugar fermentation stimulation protein [PTHR30545] (13-225)
  IPR005224 Sugar fermentation stimulation protein [TIGR00230] (10-219)
  IPR005224 Sugar fermentation stimulation protein [cd22359] (16-217)
  IPR040452 Sugar fermentation stimulation protein, C-terminal [PF03749] (86-217)
  IPR041465 SfsA, N-terminal OB domain [PF17746] (18-79)

Nearest PDB structures (foldseek):
  4da2-assembly1_A  TM=8.730E-01  e=1.718E-23  Pyrococcus furiosus DSM 3638
  4dap-assembly1_A  TM=9.083E-01  e=5.069E-22  Escherichia coli K-12
  2dgy-assembly1_A  TM=6.901E-01  e=4.916E-02  Homo sapiens
  8s8d-assembly1_i  TM=6.007E-01  e=3.057E-02  Saccharomyces cerevisiae S288C
  7syw-assembly1_A  TM=6.191E-01  e=1.271E-01  Homo sapiens